Protein 1DOW (pdb70)

B-factor: mean 26.13, std 8.3, range [10.34, 54.23]

Nearest PDB structures (foldseek):
  1dow-assembly1_A  TM=1.004E+00  e=2.469E-24  Mus musculus
  4p9t-assembly1_C  TM=9.049E-01  e=4.375E-16  Mus musculus
  4ons-assembly1_A  TM=6.892E-01  e=1.468E-16  Mus musculus
  5xsj-assembly1_L  TM=5.493E-01  e=3.008E+00  Clostridium beijerinckii NCIMB 8052
  6d32-assembly1_A  TM=3.327E-01  e=8.549E+00  Xenopus laevis

Secondary structure (DSSP, 8-state):
-THHHHHHHHHHHHHHHHHHHHHHHH-SSSHHHHHHHHHHHHHHHH--HHHHHHHHSTT-HHHHH--HHHHHHHHHHHHHHHHH--HHHHHHHHHHHHHHHHHHHHT-SSHHHHHHHHHHHHHHHHHHH--HHHHTT---HHHHH--HHHHHHHHHHHHHHHHHHHHHH-TT-HHHHHHHHHHHHHHHHHHHHHHHHHT-/---HHHHHHHHH--HHHHHHHHH---TTTT-

Structure (mmCIF, N/CA/C/O backbone):
data_1DOW
#
_entry.id   1DOW
#
_cell.length_a   53.000
_cell.length_b   62.620
_cell.length_c   63.660
_cell.angle_alpha   90.00
_cell.angle_beta   90.00
_cell.angle_gamma   90.00
#
_symmetry.space_group_name_H-M   'P 21 21 21'
#
loop_
_entity.id
_entity.type
_entity.pdbx_description
1 polymer ALPHA-CATENIN
2 polymer BETA-CATENIN
3 water water
#
loop_
_atom_site.group_PDB
_atom_site.id
_atom_site.type_symbol
_atom_site.label_atom_id
_atom_site.label_alt_id
_atom_site.label_comp_id
_atom_site.label_asym_id
_atom_site.label_entity_id
_atom_site.label_seq_id
_atom_site.pdbx_PDB_ins_code
_atom_site.Cartn_x
_atom_site.Cartn_y
_atom_site.Cartn_z
_atom_site.occupancy
_atom_site.B_iso_or_equiv
_atom_site.auth_seq_id
_atom_site.auth_comp_id
_atom_site.auth_asym_id
_atom_site.auth_atom_id
_atom_site.pdbx_PDB_model_num
ATOM 1 N N . LYS A 1 1 ? 36.132 50.166 34.954 1.00 37.45 57 LYS A N 1
ATOM 2 C CA . LYS A 1 1 ? 34.974 50.249 35.897 1.00 35.62 57 LYS A CA 1
ATOM 3 C C . LYS A 1 1 ? 34.134 51.513 35.718 1.00 33.18 57 LYS A C 1
ATOM 4 O O . LYS A 1 1 ? 33.063 51.631 36.307 1.00 31.32 57 LYS A O 1
ATOM 10 N N . ALA A 1 2 ? 34.606 52.460 34.909 1.00 30.63 58 ALA A N 1
ATOM 11 C CA . ALA A 1 2 ? 33.850 53.690 34.693 1.00 26.99 58 ALA A CA 1
ATOM 12 C C . ALA A 1 2 ? 32.465 53.383 34.138 1.00 25.84 58 ALA A C 1
ATOM 13 O O . ALA A 1 2 ? 31.541 54.189 34.276 1.00 24.28 58 ALA A O 1
ATOM 15 N N . HIS A 1 3 ? 32.326 52.217 33.506 1.00 24.98 59 HIS A N 1
ATOM 16 C CA . HIS A 1 3 ? 31.045 51.804 32.936 1.00 25.24 59 HIS A CA 1
ATOM 17 C C . HIS A 1 3 ? 29.990 51.638 34.025 1.00 22.74 59 HIS A C 1
ATOM 18 O O . HIS A 1 3 ? 28.799 51.695 33.750 1.00 21.34 59 HIS A O 1
ATOM 25 N N . VAL A 1 4 ? 30.429 51.432 35.261 1.00 22.20 60 VAL A N 1
ATOM 26 C CA . VAL A 1 4 ? 29.490 51.291 36.371 1.00 20.73 60 VAL A CA 1
ATOM 27 C C . VAL A 1 4 ? 28.705 52.611 36.486 1.00 19.32 60 VAL A C 1
ATOM 28 O O . VAL A 1 4 ? 27.496 52.625 36.791 1.00 18.79 60 VAL A O 1
ATOM 34 N N . LEU A 1 5 ? 29.400 53.714 36.228 1.00 16.40 61 LEU A N 1
ATOM 35 C CA . LEU A 1 5 ? 28.799 55.045 36.306 1.00 15.82 61 LEU A CA 1
ATOM 36 C C . LEU A 1 5 ? 27.931 55.291 35.096 1.00 15.20 61 LEU A C 1
ATOM 37 O O . LEU A 1 5 ? 26.867 55.886 35.203 1.00 15.33 61 LEU A O 1
ATOM 42 N N . ALA A 1 6 ? 28.386 54.848 33.934 1.00 15.47 62 ALA A N 1
ATOM 43 C CA . ALA A 1 6 ? 27.580 55.020 32.739 1.00 14.59 62 ALA A CA 1
ATOM 44 C C . ALA A 1 6 ? 26.294 54.194 32.848 1.00 15.42 62 ALA A C 1
ATOM 45 O O . ALA A 1 6 ? 25.238 54.617 32.386 1.00 14.89 62 ALA A O 1
ATOM 47 N N . ALA A 1 7 ? 26.383 53.015 33.461 1.00 15.23 63 ALA A N 1
ATOM 48 C CA . ALA A 1 7 ? 25.216 52.137 33.611 1.00 14.47 63 ALA A CA 1
ATOM 49 C C . ALA A 1 7 ? 24.166 52.812 34.473 1.00 15.23 63 ALA A C 1
ATOM 50 O O . ALA A 1 7 ? 22.963 52.693 34.218 1.00 15.18 63 ALA A O 1
ATOM 52 N N . SER A 1 8 ? 24.616 53.537 35.491 1.00 13.60 64 SER A N 1
ATOM 53 C CA . SER A 1 8 ? 23.685 54.234 36.367 1.00 13.19 64 SER A CA 1
ATOM 54 C C . SER A 1 8 ? 22.965 55.362 35.638 1.00 11.69 64 SER A C 1
ATOM 55 O O . SER A 1 8 ? 21.772 55.604 35.869 1.00 14.11 64 SER A O 1
ATOM 58 N N . VAL A 1 9 ? 23.663 56.059 34.752 1.00 14.12 65 VAL A N 1
ATOM 59 C CA . VAL A 1 9 ? 23.002 57.126 33.990 1.00 14.75 65 VAL A CA 1
ATOM 60 C C . VAL A 1 9 ? 21.933 56.461 33.111 1.00 15.09 65 VAL A C 1
ATOM 61 O O . VAL A 1 9 ? 20.806 56.961 32.974 1.00 14.60 65 VAL A O 1
ATOM 65 N N . GLU A 1 10 ? 22.297 55.333 32.511 1.00 14.86 66 GLU A N 1
ATOM 66 C CA . GLU A 1 10 ? 21.368 54.595 31.661 1.00 17.57 66 GLU A CA 1
ATOM 67 C C . GLU A 1 10 ? 20.153 54.113 32.457 1.00 16.41 66 GLU A C 1
ATOM 68 O O . GLU A 1 10 ? 19.027 54.274 32.018 1.00 17.19 66 GLU A O 1
ATOM 74 N N . GLN A 1 11 ? 20.390 53.531 33.634 1.00 19.30 67 GLN A N 1
ATOM 75 C CA . GLN A 1 11 ? 19.316 53.028 34.495 1.00 17.98 67 GLN A CA 1
ATOM 76 C C . GLN A 1 11 ? 18.364 54.173 34.851 1.00 15.51 67 GLN A C 1
ATOM 77 O O . GLN A 1 11 ? 17.136 54.034 34.767 1.00 15.61 67 GLN A O 1
ATOM 83 N N . ALA A 1 12 ? 18.940 55.307 35.243 1.00 13.78 68 ALA A N 1
ATOM 84 C CA . ALA A 1 12 ? 18.153 56.482 35.616 1.00 13.43 68 ALA A CA 1
ATOM 85 C C . ALA A 1 12 ? 17.394 57.063 34.428 1.00 13.20 68 ALA A C 1
ATOM 86 O O . ALA A 1 12 ? 16.278 57.553 34.584 1.00 13.14 68 ALA A O 1
ATOM 88 N N . THR A 1 13 ? 17.992 57.018 33.238 1.00 12.81 69 THR A N 1
ATOM 89 C CA . THR A 1 13 ? 17.322 57.555 32.060 1.00 14.24 69 THR A CA 1
ATOM 90 C C . THR A 1 13 ? 16.100 56.702 31.731 1.00 15.18 69 THR A C 1
ATOM 91 O O . THR A 1 13 ? 15.003 57.222 31.465 1.00 14.79 69 THR A O 1
ATOM 95 N N . GLU A 1 14 ? 16.290 55.385 31.756 1.00 15.93 70 GLU A N 1
ATOM 96 C CA . GLU A 1 14 ? 15.201 54.459 31.468 1.00 17.10 70 GLU A CA 1
ATOM 97 C C . GLU A 1 14 ? 14.093 54.611 32.496 1.00 15.43 70 GLU A C 1
ATOM 98 O O . GLU A 1 14 ? 12.919 54.597 32.150 1.00 16.94 70 GLU A O 1
ATOM 108 N N . ASN A 1 15 ? 14.473 54.750 33.762 1.00 16.13 71 ASN A N 1
ATOM 109 C CA . ASN A 1 15 ? 13.502 54.903 34.839 1.00 17.13 71 ASN A CA 1
ATOM 110 C C . ASN A 1 15 ? 12.688 56.184 34.607 1.00 17.83 71 ASN A C 1
ATOM 111 O O . ASN A 1 15 ? 11.458 56.174 34.698 1.00 17.36 71 ASN A O 1
ATOM 116 N N . PHE A 1 16 ? 13.373 57.274 34.275 1.00 14.81 72 PHE A N 1
ATOM 117 C CA . PHE A 1 16 ? 12.699 58.544 34.029 1.00 16.54 72 PHE A CA 1
ATOM 118 C C . PHE A 1 16 ? 11.754 58.465 32.829 1.00 17.54 72 PHE A C 1
ATOM 119 O O . PHE A 1 16 ? 10.598 58.913 32.890 1.00 16.39 72 PHE A O 1
ATOM 127 N N . LEU A 1 17 ? 12.239 57.886 31.737 1.00 16.92 73 LEU A N 1
ATOM 128 C CA . LEU A 1 17 ? 11.437 57.761 30.532 1.00 18.82 73 LEU A CA 1
ATOM 129 C C . LEU A 1 17 ? 10.192 56.928 30.771 1.00 21.19 73 LEU A C 1
ATOM 130 O O . LEU A 1 17 ? 9.127 57.223 30.228 1.00 20.95 73 LEU A O 1
ATOM 135 N N . GLU A 1 18 ? 10.324 55.878 31.574 1.00 20.47 74 GLU A N 1
ATOM 136 C CA . GLU A 1 18 ? 9.178 55.032 31.872 1.00 24.20 74 GLU A CA 1
ATOM 137 C C . GLU A 1 18 ? 8.067 55.872 32.498 1.00 23.46 74 GLU A C 1
ATOM 138 O O . GLU A 1 18 ? 6.896 55.759 32.116 1.00 23.38 74 GLU A O 1
ATOM 144 N N . LYS A 1 19 ? 8.435 56.717 33.456 1.00 21.96 75 LYS A N 1
ATOM 145 C CA . LYS A 1 19 ? 7.454 57.565 34.126 1.00 22.06 75 LYS A CA 1
ATOM 146 C C . LYS A 1 19 ? 6.900 58.618 33.165 1.00 21.31 75 LYS A C 1
ATOM 147 O O . LYS A 1 19 ? 5.703 58.895 33.161 1.00 19.72 75 LYS A O 1
ATOM 153 N N . GLY A 1 20 ? 7.783 59.194 32.355 1.00 20.22 76 GLY A N 1
ATOM 154 C CA . GLY A 1 20 ? 7.368 60.212 31.406 1.00 20.84 76 GLY A CA 1
ATOM 155 C C . GLY A 1 20 ? 6.431 59.652 30.352 1.00 21.42 76 GLY A C 1
ATOM 156 O O . GLY A 1 20 ? 5.427 60.289 30.002 1.00 20.55 76 GLY A O 1
ATOM 157 N N . ASP A 1 21 ? 6.746 58.461 29.840 1.00 21.33 77 ASP A N 1
ATOM 158 C CA . ASP A 1 21 ? 5.911 57.834 28.814 1.00 23.49 77 ASP A CA 1
ATOM 159 C C . ASP A 1 21 ? 4.495 57.655 29.331 1.00 23.04 77 ASP A C 1
ATOM 160 O O . ASP A 1 21 ? 3.522 57.897 28.612 1.00 24.54 77 ASP A O 1
ATOM 165 N N . LYS A 1 22 ? 4.384 57.233 30.586 1.00 24.48 78 LYS A N 1
ATOM 166 C CA . LYS A 1 22 ? 3.089 57.010 31.207 1.00 22.74 78 LYS A CA 1
ATOM 167 C C . LYS A 1 22 ? 2.297 58.301 31.374 1.00 22.45 78 LYS A C 1
ATOM 168 O O . LYS A 1 22 ? 1.106 58.324 31.091 1.00 20.92 78 LYS A O 1
ATOM 178 N N . ILE A 1 23 ? 2.948 59.372 31.822 1.00 20.07 79 ILE A N 1
ATOM 179 C CA . ILE A 1 23 ? 2.245 60.649 31.974 1.00 21.35 79 ILE A CA 1
ATOM 180 C C . ILE A 1 23 ? 1.788 61.177 30.603 1.00 21.87 79 ILE A C 1
ATOM 181 O O . ILE A 1 23 ? 0.682 61.712 30.474 1.00 21.92 79 ILE A O 1
ATOM 186 N N . ALA A 1 24 ? 2.633 61.029 29.583 1.00 20.52 80 ALA A N 1
ATOM 187 C CA . ALA A 1 24 ? 2.292 61.500 28.244 1.00 23.46 80 ALA A CA 1
ATOM 188 C C . ALA A 1 24 ? 1.116 60.724 27.661 1.00 25.56 80 ALA A C 1
ATOM 189 O O . ALA A 1 24 ? 0.307 61.280 26.921 1.00 25.89 80 ALA A O 1
ATOM 191 N N . LYS A 1 25 ? 1.025 59.441 28.003 1.00 27.17 81 LYS A N 1
ATOM 192 C CA . LYS A 1 25 ? -0.050 58.578 27.519 1.00 30.62 81 LYS A CA 1
ATOM 193 C C . LYS A 1 25 ? -1.381 58.796 28.253 1.00 31.61 81 LYS A C 1
ATOM 194 O O . LYS A 1 25 ? -2.464 58.745 27.652 1.00 32.03 81 LYS A O 1
ATOM 200 N N . GLU A 1 26 ? -1.294 59.046 29.553 1.00 31.06 82 GLU A N 1
ATOM 201 C CA . GLU A 1 26 ? -2.476 59.222 30.388 1.00 33.57 82 GLU A CA 1
ATOM 202 C C . GLU A 1 26 ? -2.993 60.647 30.563 1.00 33.85 82 GLU A C 1
ATOM 203 O O . GLU A 1 26 ? -4.093 60.845 31.074 1.00 34.92 82 GLU A O 1
ATOM 209 N N . SER A 1 27 ? -2.222 61.638 30.135 1.00 33.01 83 SER A N 1
ATOM 210 C CA . SER A 1 27 ? -2.640 63.023 30.317 1.00 32.22 83 SER A CA 1
ATOM 211 C C . SER A 1 27 ? -3.845 63.447 29.492 1.00 31.50 83 SER A C 1
ATOM 212 O O . SER A 1 27 ? -3.985 63.073 28.326 1.00 32.50 83 SER A O 1
ATOM 215 N N . GLN A 1 28 ? -4.720 64.233 30.115 1.00 32.00 84 GLN A N 1
ATOM 216 C CA . GLN A 1 28 ? -5.906 64.744 29.445 1.00 31.46 84 GLN A CA 1
ATOM 217 C C . GLN A 1 28 ? -5.611 66.172 29.020 1.00 29.85 84 GLN A C 1
ATOM 218 O O . GLN A 1 28 ? -6.412 66.808 28.326 1.00 29.61 84 GLN A O 1
ATOM 224 N N . PHE A 1 29 ? -4.443 66.663 29.438 1.00 27.24 85 PHE A N 1
ATOM 225 C CA . PHE A 1 29 ? -4.007 68.016 29.115 1.00 25.54 85 PHE A CA 1
ATOM 226 C C . PHE A 1 29 ? -2.572 68.016 28.599 1.00 23.30 85 PHE A C 1
ATOM 227 O O . PHE A 1 29 ? -1.718 67.309 29.128 1.00 23.91 85 PHE A O 1
ATOM 235 N N . LEU A 1 30 ? -2.322 68.817 27.570 1.00 21.93 86 LEU A N 1
ATOM 236 C CA . LEU A 1 30 ? -1.000 68.930 26.957 1.00 21.08 86 LEU A CA 1
ATOM 237 C C . LEU A 1 30 ? -0.465 67.580 26.503 1.00 22.26 86 LEU A C 1
ATOM 238 O O . LEU A 1 30 ? 0.747 67.348 26.506 1.00 21.02 86 LEU A O 1
ATOM 243 N N . LYS A 1 31 ? -1.372 66.699 26.086 1.00 23.06 87 LYS A N 1
ATOM 244 C CA . LYS A 1 31 ? -0.994 65.359 25.665 1.00 22.31 87 LYS A CA 1
ATOM 245 C C . LYS A 1 31 ? 0.027 65.329 24.542 1.00 19.92 87 LYS A C 1
ATOM 246 O O . LYS A 1 31 ? 1.075 64.698 24.674 1.00 19.48 87 LYS A O 1
ATOM 252 N N . GLU A 1 32 ? -0.275 66.000 23.437 1.00 19.43 88 GLU A N 1
ATOM 253 C CA . GLU A 1 32 ?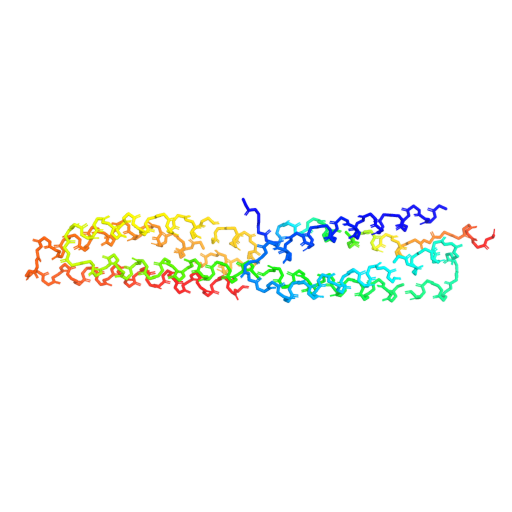 0.645 66.029 22.303 1.00 20.31 88 GLU A CA 1
ATOM 254 C C . GLU A 1 32 ? 1.976 66.658 22.674 1.00 19.83 88 GLU A C 1
ATOM 255 O O . GLU A 1 32 ? 3.039 66.167 22.264 1.00 20.89 88 GLU A O 1
ATOM 261 N N . GLU A 1 33 ? 1.913 67.744 23.438 1.00 19.72 89 GLU A N 1
ATOM 262 C CA . GLU A 1 33 ? 3.112 68.461 23.870 1.00 20.03 89 GLU A CA 1
ATOM 263 C C . GLU A 1 33 ? 3.965 67.605 24.814 1.00 19.68 89 GLU A C 1
ATOM 264 O O . GLU A 1 33 ? 5.190 67.607 24.725 1.00 20.44 89 GLU A O 1
ATOM 270 N N . LEU A 1 34 ? 3.330 66.874 25.721 1.00 17.46 90 LEU A N 1
ATOM 271 C CA . LEU A 1 34 ? 4.095 66.011 26.619 1.00 17.63 90 LEU A CA 1
ATOM 272 C C . LEU A 1 34 ? 4.789 64.931 25.780 1.00 16.59 90 LEU A C 1
ATOM 273 O O . LEU A 1 34 ? 5.941 64.592 26.023 1.00 15.91 90 LEU A O 1
ATOM 278 N N . VAL A 1 35 ? 4.086 64.400 24.785 1.00 18.83 91 VAL A N 1
ATOM 279 C CA . VAL A 1 35 ? 4.665 63.376 23.916 1.00 18.66 91 VAL A CA 1
ATOM 280 C C . VAL A 1 35 ? 5.928 63.891 23.214 1.00 18.46 91 VAL A C 1
ATOM 281 O O . VAL A 1 35 ? 6.953 63.194 23.166 1.00 19.17 91 VAL A O 1
ATOM 285 N N . VAL A 1 36 ? 5.865 65.103 22.673 1.00 18.23 92 VAL A N 1
ATOM 286 C CA . VAL A 1 36 ? 7.027 65.676 21.994 1.00 17.84 92 VAL A CA 1
ATOM 287 C C . VAL A 1 36 ? 8.181 65.879 22.970 1.00 16.50 92 VAL A C 1
ATOM 288 O O . VAL A 1 36 ? 9.347 65.615 22.642 1.00 14.87 92 VAL A O 1
ATOM 292 N N . ALA A 1 37 ? 7.860 66.339 24.176 1.00 15.34 93 ALA A N 1
ATOM 293 C CA . ALA A 1 37 ? 8.885 66.566 25.181 1.00 16.49 93 ALA A CA 1
ATOM 294 C C . ALA A 1 37 ? 9.538 65.232 25.564 1.00 16.31 93 ALA A C 1
ATOM 295 O O . ALA A 1 37 ? 10.756 65.147 25.674 1.00 18.84 93 ALA A O 1
ATOM 297 N N . VAL A 1 38 ? 8.738 64.188 25.757 1.00 18.32 94 VAL A N 1
ATOM 298 C CA . VAL A 1 38 ? 9.319 62.897 26.121 1.00 19.24 94 VAL A CA 1
ATOM 299 C C . VAL A 1 38 ? 10.138 62.330 24.970 1.00 21.04 94 VAL A C 1
ATOM 300 O O . VAL A 1 38 ? 11.180 61.705 25.193 1.00 20.51 94 VAL A O 1
ATOM 304 N N . GLU A 1 39 ? 9.671 62.528 23.739 1.00 21.83 95 GLU A N 1
ATOM 305 C CA . GLU A 1 39 ? 10.422 62.029 22.596 1.00 23.64 95 GLU A CA 1
ATOM 306 C C . GLU A 1 39 ? 11.817 62.622 22.613 1.00 22.44 95 GLU A C 1
AT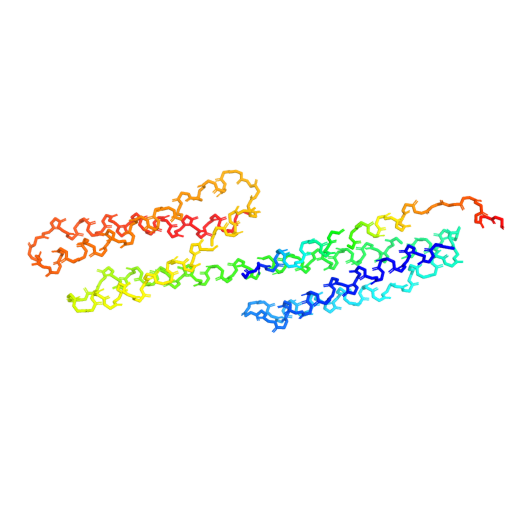OM 307 O O . GLU A 1 39 ? 12.789 61.937 22.301 1.00 21.62 95 GLU A O 1
ATOM 313 N N . ASP A 1 40 ? 11.929 63.895 22.975 1.00 21.30 96 ASP A N 1
ATOM 314 C CA . ASP A 1 40 ? 13.239 64.510 23.001 1.00 21.59 96 ASP A CA 1
ATOM 315 C C . ASP A 1 40 ? 14.093 64.003 24.150 1.00 21.13 96 ASP A C 1
ATOM 316 O O . ASP A 1 40 ? 15.312 63.930 24.035 1.00 19.75 96 ASP A O 1
ATOM 321 N N . VAL A 1 41 ? 13.464 63.672 25.271 1.00 18.12 97 VAL A N 1
ATOM 322 C CA . VAL A 1 41 ? 14.242 63.165 26.379 1.00 18.42 97 VAL A CA 1
ATOM 323 C C . VAL A 1 41 ? 14.831 61.837 25.919 1.00 19.02 97 VAL A C 1
ATOM 324 O O . VAL A 1 41 ? 15.987 61.518 26.207 1.00 19.28 97 VAL A O 1
ATOM 328 N N . ARG A 1 42 ? 14.038 61.078 25.172 1.00 18.99 98 ARG A N 1
ATOM 329 C CA . ARG A 1 42 ? 14.487 59.794 24.662 1.00 21.97 98 ARG A CA 1
ATOM 330 C C . ARG A 1 42 ? 15.602 59.996 23.633 1.00 22.32 98 ARG A C 1
ATOM 331 O O . ARG A 1 42 ? 16.620 59.297 23.649 1.00 21.91 98 ARG A O 1
ATOM 339 N N . LYS A 1 43 ? 15.422 60.967 22.746 1.00 23.79 99 LYS A N 1
ATOM 340 C CA . LYS A 1 43 ? 16.433 61.241 21.726 1.00 23.53 99 LYS A CA 1
ATOM 341 C C . LYS A 1 43 ? 17.750 61.667 22.369 1.00 23.07 99 LYS A C 1
ATOM 342 O O . LYS A 1 43 ? 18.818 61.114 22.054 1.00 21.11 99 LYS A O 1
ATOM 348 N N . GLN A 1 44 ? 17.685 62.652 23.265 1.00 19.19 100 GLN A N 1
ATOM 349 C CA . GLN A 1 44 ? 18.892 63.123 23.937 1.00 16.92 100 GLN A CA 1
ATOM 350 C C . GLN A 1 44 ? 19.413 62.038 24.871 1.00 16.59 100 GLN A C 1
ATOM 351 O O . GLN A 1 44 ? 20.610 61.964 25.139 1.00 17.45 100 GLN A O 1
ATOM 357 N N . GLY A 1 45 ? 18.515 61.197 25.375 1.00 15.41 101 GLY A N 1
ATOM 358 C CA . GLY A 1 45 ? 18.945 60.137 26.270 1.00 16.56 101 GLY A CA 1
ATOM 359 C C . GLY A 1 45 ? 19.803 59.111 25.552 1.00 18.32 101 GLY A C 1
ATOM 360 O O . GLY A 1 45 ? 20.783 58.623 26.107 1.00 17.77 101 GLY A O 1
ATOM 361 N N . ASP A 1 46 ? 19.441 58.778 24.316 1.00 19.64 102 ASP A N 1
ATOM 362 C CA . ASP A 1 46 ? 20.215 57.801 23.545 1.00 22.85 102 ASP A CA 1
ATOM 363 C C . ASP A 1 46 ? 21.562 58.382 23.096 1.00 20.88 102 ASP A C 1
ATOM 364 O O . ASP A 1 46 ? 22.553 57.656 22.969 1.00 20.97 102 ASP A O 1
ATOM 369 N N . LEU A 1 47 ? 21.600 59.686 22.853 1.00 20.37 103 LEU A N 1
ATOM 370 C CA . LEU A 1 47 ? 22.831 60.348 22.457 1.00 20.61 103 LEU A CA 1
ATOM 371 C C . LEU A 1 47 ? 23.769 60.346 23.642 1.00 20.35 103 LEU A C 1
ATOM 372 O O . LEU A 1 47 ? 24.989 60.197 23.495 1.00 18.84 103 LEU A O 1
ATOM 385 N N . LYS A 1 49 ? 23.651 58.087 26.017 1.00 18.63 105 LYS A N 1
ATOM 386 C CA . LYS A 1 49 ? 24.098 56.709 26.197 1.00 19.49 105 LYS A CA 1
ATOM 387 C C . LYS A 1 49 ? 25.383 56.458 25.402 1.00 18.75 105 LYS A C 1
ATOM 388 O O . LYS A 1 49 ? 26.361 55.910 25.923 1.00 16.12 105 LYS A O 1
ATOM 394 N N . SER A 1 50 ? 25.395 56.879 24.145 1.00 19.33 106 SER A N 1
ATOM 395 C CA . SER A 1 50 ? 26.580 56.689 23.310 1.00 20.14 106 SER A CA 1
ATOM 396 C C . SER A 1 50 ? 27.795 57.480 23.810 1.00 19.53 106 SER A C 1
ATOM 397 O O . SER A 1 50 ? 28.887 56.923 23.946 1.00 18.80 106 SER A O 1
ATOM 401 N N . ALA A 1 51 ? 27.605 58.764 24.093 1.00 18.37 107 ALA A N 1
ATOM 402 C CA . ALA A 1 51 ? 28.682 59.621 24.574 1.00 17.42 107 ALA A CA 1
ATOM 403 C C . ALA A 1 51 ? 29.249 59.160 25.921 1.00 17.69 107 ALA A C 1
ATOM 404 O O . ALA A 1 51 ? 30.467 59.177 26.128 1.00 17.24 107 ALA A O 1
ATOM 406 N N . ALA A 1 52 ? 28.370 58.757 26.840 1.00 16.53 108 ALA A N 1
ATOM 407 C CA . ALA A 1 52 ? 28.810 58.288 28.153 1.00 17.44 108 ALA A CA 1
ATOM 408 C C . ALA A 1 52 ? 29.597 56.986 28.012 1.00 18.75 108 ALA A C 1
ATOM 409 O O . ALA A 1 52 ? 30.591 56.772 28.715 1.00 18.97 108 ALA A O 1
ATOM 411 N N . GLY A 1 53 ? 29.139 56.116 27.117 1.00 18.38 109 GLY A N 1
ATOM 412 C CA . GLY A 1 53 ? 29.813 54.850 26.889 1.00 19.72 109 GLY A CA 1
ATOM 413 C C . GLY A 1 53 ? 31.208 55.034 26.313 1.00 20.19 109 GLY A C 1
ATOM 414 O O . GLY A 1 53 ? 32.134 54.284 26.646 1.00 22.27 109 GLY A O 1
ATOM 415 N N . GLU A 1 54 ? 31.367 56.026 25.446 1.00 21.74 110 GLU A N 1
ATOM 416 C CA . GLU A 1 54 ? 32.664 56.310 24.838 1.00 22.87 110 GLU A CA 1
ATOM 417 C C . GLU A 1 54 ? 33.593 56.884 25.895 1.00 24.03 110 GLU A C 1
ATOM 418 O O . GLU A 1 54 ? 34.764 56.497 25.989 1.00 23.12 110 GLU A O 1
ATOM 424 N N . PHE A 1 55 ? 33.060 57.807 26.695 1.00 23.88 111 PHE A N 1
ATOM 425 C CA . PHE A 1 55 ? 33.831 58.429 27.759 1.00 24.47 111 PHE A CA 1
ATOM 426 C C . PHE A 1 55 ? 34.294 57.386 28.773 1.00 25.24 111 PHE A C 1
ATOM 427 O O . PHE A 1 55 ? 35.455 57.390 29.187 1.00 26.47 111 PHE A O 1
ATOM 435 N N . ALA A 1 56 ? 33.390 56.493 29.173 1.00 24.98 112 ALA A N 1
ATOM 436 C CA . ALA A 1 56 ? 33.733 55.448 30.139 1.00 25.53 112 ALA A CA 1
ATOM 437 C C . ALA A 1 56 ? 34.804 54.508 29.584 1.00 27.52 112 ALA A C 1
ATOM 438 O O . ALA A 1 56 ? 35.625 53.976 30.329 1.00 26.34 112 ALA A O 1
ATOM 440 N N . ASP A 1 57 ? 34.795 54.299 28.271 1.00 29.71 113 ASP A N 1
ATOM 441 C CA . ASP A 1 57 ? 35.783 53.418 27.646 1.00 30.73 113 ASP A CA 1
ATOM 442 C C . ASP A 1 57 ? 37.144 54.092 27.478 1.00 31.14 113 ASP A C 1
ATOM 443 O O . ASP A 1 57 ? 38.169 53.415 27.417 1.00 32.99 113 ASP A O 1
ATOM 451 N N . ASP A 1 58 ? 37.148 55.421 27.408 1.00 32.38 114 ASP A N 1
ATOM 452 C CA . ASP A 1 58 ? 38.375 56.198 27.216 1.00 32.31 114 ASP A CA 1
ATOM 453 C C . ASP A 1 58 ? 38.296 57.493 28.035 1.00 32.69 114 ASP A C 1
ATOM 454 O O . ASP A 1 58 ? 38.262 58.597 27.479 1.00 31.70 114 ASP A O 1
ATOM 459 N N . PRO A 1 59 ? 38.285 57.367 29.376 1.00 32.91 115 PRO A N 1
ATOM 460 C CA . PRO A 1 59 ? 38.204 58.424 30.395 1.00 33.53 115 PRO A CA 1
ATOM 461 C C . PRO A 1 59 ? 39.131 59.628 30.248 1.00 34.01 115 PRO A C 1
ATOM 462 O O . PRO A 1 59 ? 38.743 60.760 30.545 1.00 32.93 115 PRO A O 1
ATOM 466 N N . CYS A 1 60 ? 40.357 59.388 29.802 1.00 36.00 116 CYS A N 1
ATOM 467 C CA . CYS A 1 60 ? 41.325 60.472 29.669 1.00 38.78 116 CYS A CA 1
ATOM 468 C C . CYS A 1 60 ? 41.213 61.304 28.387 1.00 39.62 116 CYS A C 1
ATOM 469 O O . CYS A 1 60 ? 41.855 62.346 28.262 1.00 40.51 116 CYS A O 1
ATOM 472 N N . SER A 1 61 ? 40.397 60.848 27.443 1.00 39.84 117 SER A N 1
ATOM 473 C CA . SER A 1 61 ? 40.207 61.570 26.190 1.00 39.75 117 SER A CA 1
ATOM 474 C C . SER A 1 61 ? 39.412 62.851 26.436 1.00 41.11 117 SER A C 1
ATOM 475 O O . SER A 1 61 ? 38.205 62.800 26.695 1.00 40.76 117 SER A O 1
ATOM 478 N N . SER A 1 62 ? 40.091 63.997 26.361 1.00 40.51 118 SER 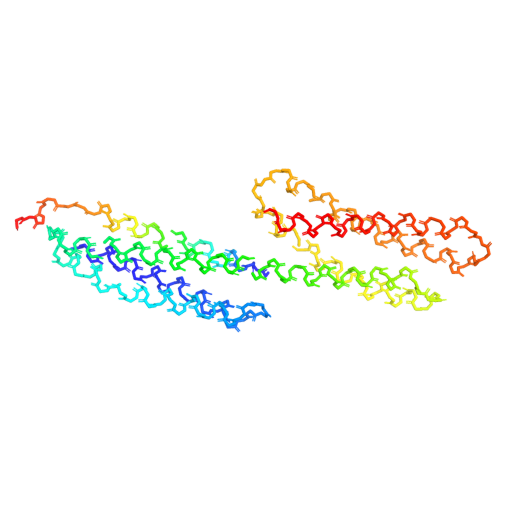A N 1
ATOM 479 C CA . SER A 1 62 ? 39.438 65.286 26.579 1.00 40.65 118 SER A CA 1
ATOM 480 C C . SER A 1 62 ? 38.306 65.501 25.586 1.00 39.44 118 SER A C 1
ATOM 481 O O . SER A 1 62 ? 37.368 66.253 25.850 1.00 39.97 118 SER A O 1
ATOM 484 N N . VAL A 1 63 ? 38.406 64.840 24.439 1.00 38.31 119 VAL A N 1
ATOM 485 C CA . VAL A 1 63 ? 37.391 64.948 23.404 1.00 35.27 119 VAL A CA 1
ATOM 486 C C . VAL A 1 63 ? 36.141 64.163 23.801 1.00 34.05 119 VAL A C 1
ATOM 487 O O . VAL A 1 63 ? 35.048 64.722 23.877 1.00 32.63 119 VAL A O 1
ATOM 491 N N . LYS A 1 64 ? 36.307 62.868 24.052 1.00 31.28 120 LYS A N 1
ATOM 492 C CA . LYS A 1 64 ? 35.174 62.031 24.430 1.00 29.54 120 LYS A CA 1
ATOM 493 C C . LYS A 1 64 ? 34.524 62.554 25.710 1.00 29.61 120 LYS A C 1
ATOM 494 O O . LYS A 1 64 ? 33.307 62.436 25.893 1.00 28.47 120 LYS A O 1
ATOM 500 N N . ARG A 1 65 ? 35.336 63.135 26.587 1.00 28.61 121 ARG A N 1
ATOM 501 C CA . ARG A 1 65 ? 34.821 63.687 27.825 1.00 28.95 121 ARG A CA 1
ATOM 502 C C . ARG A 1 65 ? 33.989 64.915 27.498 1.00 28.31 121 ARG A C 1
ATOM 503 O O . ARG A 1 65 ? 32.977 65.178 28.148 1.00 26.77 121 ARG A O 1
ATOM 511 N N . GLY A 1 66 ? 34.422 65.661 26.482 1.00 27.19 122 GLY A N 1
ATOM 512 C CA . GLY A 1 66 ? 33.704 66.849 26.067 1.00 25.70 122 GLY A CA 1
ATOM 513 C C . GLY A 1 66 ? 32.382 66.502 25.413 1.00 25.58 122 GLY A C 1
ATOM 514 O O . GLY A 1 66 ? 31.378 67.184 25.624 1.00 25.12 122 GLY A O 1
ATOM 515 N N . ASN A 1 67 ? 32.365 65.442 24.613 1.00 23.23 123 ASN A N 1
ATOM 516 C CA . ASN A 1 67 ? 31.131 65.037 23.959 1.00 22.54 123 ASN A CA 1
ATOM 517 C C . ASN A 1 67 ? 30.130 64.596 25.030 1.00 21.73 123 ASN A C 1
ATOM 518 O O . ASN A 1 67 ? 28.930 64.871 24.927 1.00 20.80 123 ASN A O 1
ATOM 531 N N . VAL A 1 69 ? 29.997 65.580 28.293 1.00 22.54 125 VAL A N 1
ATOM 532 C CA . VAL A 1 69 ? 29.517 66.751 29.009 1.00 23.50 125 VAL A CA 1
ATOM 533 C C . VAL A 1 69 ? 28.462 67.507 28.210 1.00 23.42 125 VAL A C 1
ATOM 534 O O . VAL A 1 69 ? 27.469 67.959 28.783 1.00 25.30 125 VAL A O 1
ATOM 538 N N . ARG A 1 70 ? 28.650 67.643 26.897 1.00 24.50 126 ARG A N 1
ATOM 539 C CA . ARG A 1 70 ? 27.661 68.362 26.098 1.00 24.91 126 ARG A CA 1
ATOM 540 C C . ARG A 1 70 ? 26.386 67.553 25.898 1.00 24.71 126 ARG A C 1
ATOM 541 O O . ARG A 1 70 ? 25.284 68.116 25.841 1.00 23.53 126 ARG A O 1
ATOM 549 N N . ALA A 1 71 ? 26.522 66.236 25.782 1.00 20.66 127 ALA A N 1
ATOM 550 C CA . ALA A 1 71 ? 25.347 65.399 25.617 1.00 19.32 127 ALA A CA 1
ATOM 551 C C . ALA A 1 71 ? 24.590 65.435 26.954 1.00 17.65 127 ALA A C 1
ATOM 552 O O . ALA A 1 71 ? 23.367 65.361 26.988 1.00 21.18 127 ALA A O 1
ATOM 554 N N . ALA A 1 72 ? 25.326 65.545 28.054 1.00 15.65 128 ALA A N 1
ATOM 555 C CA . ALA A 1 72 ? 24.690 65.586 29.370 1.00 15.54 128 ALA A CA 1
ATOM 556 C C . ALA A 1 72 ? 23.858 66.864 29.471 1.00 17.21 128 ALA A C 1
ATOM 557 O O . ALA A 1 72 ? 22.719 66.857 29.945 1.00 15.95 128 ALA A O 1
ATOM 559 N N . ARG A 1 73 ? 24.419 67.967 28.999 1.00 18.47 129 ARG A N 1
ATOM 560 C CA . ARG A 1 73 ? 23.702 69.236 29.059 1.00 20.89 129 ARG A CA 1
ATOM 561 C C . ARG A 1 73 ? 22.409 69.191 28.247 1.00 18.78 129 ARG A C 1
ATOM 562 O O . ARG A 1 73 ? 21.367 69.654 28.717 1.00 18.63 129 ARG A O 1
ATOM 570 N N . ALA A 1 74 ? 22.472 68.620 27.042 1.00 18.08 130 ALA A N 1
ATOM 571 C CA . ALA A 1 74 ? 21.299 68.527 26.183 1.00 18.40 130 ALA A CA 1
ATOM 572 C C . ALA A 1 74 ? 20.249 67.629 26.819 1.00 18.09 130 ALA A C 1
ATOM 573 O O . ALA A 1 74 ? 19.063 67.911 26.741 1.00 16.57 130 ALA A O 1
ATOM 575 N N . LEU A 1 75 ? 20.686 66.557 27.476 1.00 17.59 131 LEU A N 1
ATOM 576 C CA . LEU A 1 75 ? 19.732 65.651 28.104 1.00 14.96 131 LEU A CA 1
ATOM 577 C C . LEU A 1 75 ? 18.998 66.346 29.252 1.00 16.35 131 LEU A C 1
ATOM 578 O O . LEU A 1 75 ? 17.778 66.322 29.313 1.00 16.95 131 LEU A O 1
ATOM 583 N N . LEU A 1 76 ? 19.748 66.943 30.167 1.00 17.49 132 LEU A N 1
ATOM 584 C CA . LEU A 1 76 ? 19.132 67.622 31.297 1.00 18.16 132 LEU A CA 1
ATOM 585 C C . LEU A 1 76 ? 18.241 68.785 30.851 1.00 18.62 132 LEU A C 1
ATOM 586 O O . LEU A 1 76 ? 17.290 69.129 31.549 1.00 18.21 132 LEU A O 1
ATOM 591 N N . SER A 1 77 ? 18.530 69.391 29.699 1.00 17.62 133 SER A N 1
ATOM 592 C CA . SER A 1 77 ? 17.676 70.479 29.210 1.00 17.97 133 SER A CA 1
ATOM 593 C C . SER A 1 77 ? 16.326 69.922 28.783 1.00 18.69 133 SER A C 1
ATOM 594 O O . SER A 1 77 ? 15.278 70.536 29.021 1.00 17.05 133 SER A O 1
ATOM 597 N N . ALA A 1 78 ? 16.350 68.749 28.153 1.00 17.41 134 ALA A N 1
ATOM 598 C CA . ALA A 1 78 ? 15.126 68.113 27.714 1.00 15.22 134 ALA A CA 1
ATOM 599 C C . ALA A 1 78 ? 14.316 67.637 28.937 1.00 15.34 134 ALA A C 1
ATOM 600 O O . ALA A 1 78 ? 13.085 67.672 28.928 1.00 16.70 134 ALA A O 1
ATOM 602 N N . VAL A 1 79 ? 15.009 67.199 29.983 1.00 14.30 135 VAL A N 1
ATOM 603 C CA . VAL A 1 79 ? 14.340 66.744 31.200 1.00 13.66 135 VAL A CA 1
ATOM 604 C C . VAL A 1 79 ? 13.612 67.933 31.810 1.00 15.83 135 VAL A C 1
ATOM 605 O O . VAL A 1 79 ? 12.446 67.843 32.205 1.00 16.29 135 VAL A O 1
ATOM 609 N N . THR A 1 80 ? 14.299 69.063 31.858 1.00 15.33 136 THR A N 1
ATOM 610 C CA . THR A 1 80 ? 13.700 70.272 32.413 1.00 17.19 136 THR A CA 1
ATOM 611 C C . THR A 1 80 ? 12.451 70.689 31.630 1.00 17.82 136 THR A C 1
ATOM 612 O O . THR A 1 80 ? 11.437 71.079 32.225 1.00 16.37 136 THR A O 1
ATOM 616 N N . ARG A 1 81 ? 12.493 70.588 30.303 1.00 16.91 137 ARG A N 1
ATOM 617 C CA . ARG A 1 81 ? 11.315 70.961 29.522 1.00 19.52 137 ARG A CA 1
ATOM 618 C C . ARG A 1 81 ? 10.141 70.042 29.811 1.00 18.84 137 ARG A C 1
ATOM 619 O O . ARG A 1 81 ? 8.997 70.498 29.838 1.00 17.58 137 ARG A O 1
ATOM 627 N N . LEU A 1 82 ? 10.409 68.754 30.030 1.00 17.99 138 LEU A N 1
ATOM 628 C CA . LEU A 1 82 ? 9.331 67.816 30.331 1.00 16.79 138 LEU A CA 1
ATOM 629 C C . LEU A 1 82 ? 8.728 68.124 31.708 1.00 16.81 138 LEU A C 1
ATOM 630 O O . LEU A 1 82 ? 7.507 68.139 31.867 1.00 17.32 138 LEU A O 1
ATOM 635 N N . LEU A 1 83 ? 9.579 68.380 32.695 1.00 16.50 139 LEU A N 1
ATOM 636 C CA . LEU A 1 83 ? 9.093 68.678 34.045 1.00 18.02 139 LEU A CA 1
ATOM 637 C C . LEU A 1 83 ? 8.164 69.896 34.028 1.00 17.34 139 LEU A C 1
ATOM 638 O O . LEU A 1 83 ? 7.111 69.916 34.682 1.00 16.23 139 LEU A O 1
ATOM 643 N N . ILE A 1 84 ? 8.561 70.907 33.267 1.00 17.51 140 ILE A N 1
ATOM 644 C CA . ILE A 1 84 ? 7.778 72.130 33.132 1.00 18.41 140 ILE A CA 1
ATOM 645 C C . ILE A 1 84 ? 6.402 71.855 32.530 1.00 18.42 140 ILE A C 1
ATOM 646 O O . ILE A 1 84 ? 5.384 72.359 33.028 1.00 17.79 140 ILE A O 1
ATOM 651 N N . LEU A 1 85 ? 6.356 71.055 31.466 1.00 16.59 141 LEU A N 1
ATOM 652 C CA . LEU A 1 85 ? 5.083 70.734 30.838 1.00 17.64 141 LEU A CA 1
ATOM 653 C C . LEU A 1 85 ? 4.234 69.855 31.765 1.00 19.18 141 LEU A C 1
ATOM 654 O O . LEU A 1 85 ? 3.018 70.036 31.854 1.00 18.25 141 LEU A O 1
ATOM 659 N N . ALA A 1 86 ? 4.876 68.921 32.468 1.00 18.31 142 ALA A N 1
ATOM 660 C CA . ALA A 1 86 ? 4.149 68.043 33.384 1.00 18.51 142 ALA A CA 1
ATOM 661 C C . ALA A 1 86 ? 3.477 68.886 34.474 1.00 17.55 142 ALA A C 1
ATOM 662 O O . ALA A 1 86 ? 2.327 68.640 34.859 1.00 16.38 142 ALA A O 1
ATOM 664 N N . ASP A 1 87 ? 4.209 69.876 34.967 1.00 17.18 143 ASP A N 1
ATOM 665 C CA . ASP A 1 87 ? 3.707 70.774 36.009 1.00 19.81 143 ASP A CA 1
ATOM 666 C C . ASP A 1 87 ? 2.528 71.596 35.480 1.00 19.83 143 ASP A C 1
ATOM 667 O O . ASP A 1 87 ? 1.518 71.756 36.168 1.00 17.85 143 ASP A O 1
ATOM 680 N N . ALA A 1 89 ? 0.532 70.763 33.113 1.00 16.83 145 ALA A N 1
ATOM 681 C CA . ALA A 1 89 ? -0.573 69.831 32.950 1.00 16.96 145 ALA A CA 1
ATOM 682 C C . ALA A 1 89 ? -1.324 69.674 34.272 1.00 16.63 145 ALA A C 1
ATOM 683 O O . ALA A 1 89 ? -2.552 69.610 34.279 1.00 17.67 145 ALA A O 1
ATOM 685 N N . ASP A 1 90 ? -0.591 69.588 35.384 1.00 17.08 146 ASP A N 1
ATOM 686 C CA . ASP A 1 90 ? -1.229 69.464 36.697 1.00 17.46 146 ASP A CA 1
ATOM 687 C C . ASP A 1 90 ? -2.054 70.722 36.970 1.00 18.09 146 ASP A C 1
ATOM 688 O O . ASP A 1 90 ? -3.179 70.638 37.464 1.00 17.99 146 ASP A O 1
ATOM 693 N N . VAL A 1 91 ? -1.489 71.888 36.663 1.00 16.77 147 VAL A N 1
ATOM 694 C CA . VAL A 1 91 ? -2.203 73.144 36.875 1.00 17.54 147 VAL A CA 1
ATOM 695 C C . VAL A 1 91 ? -3.469 73.228 36.033 1.00 19.03 147 VAL A C 1
ATOM 696 O O . VAL A 1 91 ? -4.511 73.666 36.520 1.00 19.28 147 VAL A O 1
ATOM 700 N N . TYR A 1 92 ? -3.393 72.803 34.773 1.00 20.57 148 TYR A N 1
ATOM 701 C CA . TYR A 1 92 ? -4.558 72.833 33.890 1.00 22.20 148 TYR A CA 1
ATOM 702 C C . TYR A 1 92 ? -5.689 71.965 34.449 1.00 22.05 148 TYR A C 1
ATOM 703 O O . TYR A 1 92 ? -6.857 72.354 34.421 1.00 22.64 148 TYR A O 1
ATOM 712 N N . LYS A 1 93 ? -5.339 70.787 34.952 1.00 20.92 149 LYS A N 1
ATOM 713 C CA . LYS A 1 93 ? -6.336 69.878 35.508 1.00 19.55 149 LYS A CA 1
ATOM 714 C C . LYS A 1 93 ? -7.022 70.529 36.715 1.00 18.69 149 LYS A C 1
ATOM 715 O O . LYS A 1 93 ? -8.237 70.442 36.867 1.00 17.47 149 LYS A O 1
ATOM 721 N N . LEU A 1 94 ? -6.240 71.172 37.576 1.00 15.87 150 LEU A N 1
ATOM 722 C CA . LEU A 1 94 ? -6.808 71.854 38.742 1.00 16.70 150 LEU A CA 1
ATOM 723 C C . LEU A 1 94 ? -7.724 72.995 38.293 1.00 18.33 150 LEU A C 1
ATOM 724 O O . LEU A 1 94 ? -8.822 73.153 38.826 1.00 17.06 150 LEU A O 1
ATOM 732 N N . LEU A 1 95 ? -7.277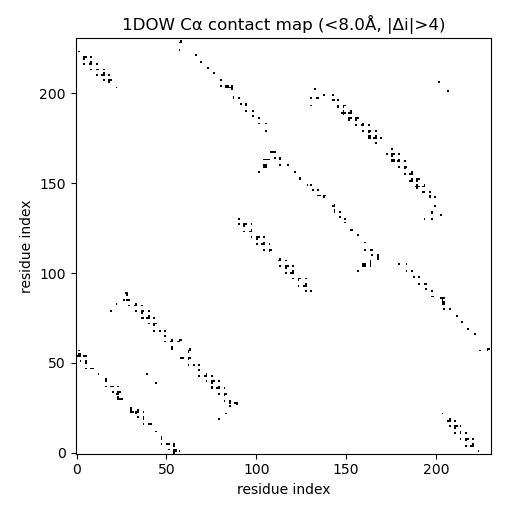 73.795 37.322 1.00 17.53 151 LEU A N 1
ATOM 733 C CA . LEU A 1 95 ? -8.098 74.911 36.840 1.00 19.67 151 LEU A CA 1
ATOM 734 C C . LEU A 1 95 ? -9.414 74.443 36.213 1.00 20.35 151 LEU A C 1
ATOM 735 O O . LEU A 1 95 ? -10.441 75.120 36.327 1.00 19.61 151 LEU A O 1
ATOM 740 N N . VAL A 1 96 ? -9.398 73.286 35.559 1.00 18.36 152 VAL A N 1
ATOM 741 C CA . VAL A 1 96 ? -10.625 72.765 34.972 1.00 20.94 152 VAL A CA 1
ATOM 742 C C . VAL A 1 96 ? -11.600 72.367 36.076 1.00 20.01 152 VAL A C 1
ATOM 743 O O . VAL A 1 96 ? -12.801 72.660 35.983 1.00 18.85 152 VAL A O 1
ATOM 747 N N . GLN A 1 97 ? -11.085 71.739 37.131 1.00 19.10 153 GLN A N 1
ATOM 748 C CA . GLN A 1 97 ? -11.940 71.313 38.243 1.00 18.29 153 GLN A CA 1
ATOM 749 C C . GLN A 1 97 ? -12.426 72.528 39.031 1.00 17.14 153 GLN A C 1
ATOM 750 O O . GLN A 1 97 ? -13.514 72.504 39.592 1.00 16.85 153 GLN A O 1
ATOM 756 N N . LEU A 1 98 ? -11.615 73.581 39.087 1.00 16.54 154 LEU A N 1
ATOM 757 C CA . LEU A 1 98 ? -12.020 74.785 39.797 1.00 16.41 154 LEU A CA 1
ATOM 758 C C . LEU A 1 98 ? -13.221 75.379 39.071 1.00 16.87 154 LEU A C 1
ATOM 759 O O . LEU A 1 98 ? -14.165 75.857 39.705 1.00 17.99 154 LEU A O 1
ATOM 764 N N . LYS A 1 99 ? -13.190 75.329 37.738 1.00 17.25 155 LYS A N 1
ATOM 765 C CA . LYS A 1 99 ? -14.277 75.855 36.906 1.00 17.85 155 LYS A CA 1
ATOM 766 C C . LYS A 1 99 ? -15.544 75.027 37.130 1.00 17.24 155 LYS A C 1
ATOM 767 O O . LYS A 1 99 ? -16.658 75.558 37.142 1.00 16.36 155 LYS A O 1
ATOM 773 N N . VAL A 1 100 ? -15.378 73.720 37.298 1.00 15.28 156 VAL A N 1
ATOM 774 C CA . VAL A 1 100 ? -16.524 72.869 37.556 1.00 17.26 156 VAL A CA 1
ATOM 775 C C . VAL A 1 100 ? -17.192 73.305 38.851 1.00 17.63 156 VAL A C 1
ATOM 776 O O . VAL A 1 100 ? -18.419 73.354 38.929 1.00 18.61 156 VAL A O 1
ATOM 780 N N . VAL A 1 101 ? -16.381 73.605 39.866 1.00 17.80 157 VAL A N 1
ATOM 781 C CA . VAL A 1 101 ? -16.901 74.030 41.161 1.00 17.97 157 VAL A CA 1
ATOM 782 C C . VAL A 1 101 ? -17.511 75.429 41.044 1.00 17.95 157 VAL A C 1
ATOM 783 O O . VAL A 1 101 ? -18.553 75.702 41.627 1.00 17.66 157 VAL A O 1
ATOM 787 N N . GLU A 1 102 ? -16.869 76.311 40.284 1.00 16.97 158 GLU A N 1
ATOM 788 C CA . GLU A 1 102 ? -17.398 77.662 40.100 1.00 17.81 158 GLU A CA 1
ATOM 789 C C . GLU A 1 102 ? -18.778 77.622 39.442 1.00 18.53 158 GLU A C 1
ATOM 790 O O . GLU A 1 102 ? -19.693 78.343 39.840 1.00 16.90 158 GLU A O 1
ATOM 796 N N . ASP A 1 103 ? -18.936 76.767 38.438 1.00 18.62 159 ASP A N 1
ATOM 797 C CA . ASP A 1 103 ? -20.214 76.640 37.756 1.00 19.34 159 ASP A CA 1
ATOM 798 C C . ASP A 1 103 ? -21.259 76.020 38.699 1.00 17.33 159 ASP A C 1
ATOM 799 O O . ASP A 1 103 ? -22.443 76.369 38.646 1.00 16.40 159 ASP A O 1
ATOM 804 N N . GLY A 1 104 ? -20.805 75.110 39.559 1.00 16.62 160 GLY A N 1
ATOM 805 C CA . GLY A 1 104 ? -21.693 74.437 40.494 1.00 17.53 160 GLY A CA 1
ATOM 806 C C . GLY A 1 104 ? -22.195 75.359 41.590 1.00 17.71 160 GLY A C 1
ATOM 807 O O . GLY A 1 104 ? -23.314 75.210 42.081 1.00 17.90 160 GLY A O 1
ATOM 808 N N . ILE A 1 105 ? -21.352 76.308 41.983 1.00 17.07 161 ILE A N 1
ATOM 809 C CA . ILE A 1 105 ? -21.712 77.281 43.003 1.00 16.76 161 ILE A CA 1
ATOM 810 C C . ILE A 1 105 ? -22.799 78.196 42.451 1.00 16.75 161 ILE A C 1
ATOM 811 O O . ILE A 1 105 ? -23.761 78.506 43.151 1.00 15.27 161 ILE A O 1
ATOM 816 N N . LEU A 1 106 ? -22.662 78.614 41.194 1.00 16.22 162 LEU A N 1
ATOM 817 C CA . LEU A 1 106 ? -23.656 79.486 40.597 1.00 18.24 162 LEU A CA 1
ATOM 818 C C . LEU A 1 106 ? -24.988 78.755 40.546 1.00 21.36 162 LEU A C 1
ATOM 819 O O . LEU A 1 106 ? -26.026 79.329 40.892 1.00 20.81 162 LEU A O 1
ATOM 824 N N . LYS A 1 107 ? -24.954 77.482 40.140 1.00 22.18 163 LYS A N 1
ATOM 825 C CA . LYS A 1 107 ? -26.164 76.674 40.053 1.00 24.67 163 LYS A CA 1
ATOM 826 C C . LYS A 1 107 ? -26.816 76.479 41.415 1.00 24.49 163 LYS A C 1
ATOM 827 O O . LYS A 1 107 ? -28.041 76.491 41.516 1.00 26.34 163 LYS A O 1
ATOM 833 N N . LEU A 1 108 ? -26.010 76.299 42.459 1.00 23.57 164 LEU A N 1
ATOM 834 C CA . LEU A 1 108 ? -26.562 76.126 43.803 1.00 23.82 164 LEU A CA 1
ATOM 835 C C . LEU A 1 108 ? -27.250 77.426 44.179 1.00 23.42 164 LEU A C 1
ATOM 836 O O . LEU A 1 108 ? -28.373 77.439 44.669 1.00 23.67 164 LEU A O 1
ATOM 841 N N . ARG A 1 109 ? -26.551 78.525 43.931 1.00 23.24 165 ARG A N 1
ATOM 842 C CA . ARG A 1 109 ? -27.058 79.854 44.228 1.00 24.46 165 ARG A CA 1
ATOM 843 C C . ARG A 1 109 ? -28.426 80.106 43.616 1.00 24.20 165 ARG A C 1
ATOM 844 O O . ARG A 1 109 ? -29.361 80.530 44.302 1.00 25.04 165 ARG A O 1
ATOM 852 N N . ASN A 1 110 ? -28.548 79.811 42.330 1.00 23.42 166 ASN A N 1
ATOM 853 C CA . ASN A 1 110 ? -29.780 80.095 41.612 1.00 23.39 166 ASN A CA 1
ATOM 854 C C . ASN A 1 110 ? -30.831 79.007 41.411 1.00 22.94 166 ASN A C 1
ATOM 855 O O . ASN A 1 110 ? -31.714 79.156 40.561 1.00 22.22 166 ASN A O 1
ATOM 860 N N . ALA A 1 111 ? -30.760 77.930 42.182 1.00 22.97 167 ALA A N 1
ATOM 861 C CA . ALA A 1 111 ? -31.773 76.881 42.065 1.00 23.22 167 ALA A CA 1
ATOM 862 C C . ALA A 1 111 ? -33.133 77.559 42.249 1.00 24.13 167 ALA A C 1
ATOM 863 O O . ALA A 1 111 ? -33.292 78.422 43.124 1.00 21.15 167 ALA A O 1
ATOM 865 N N . GLY A 1 112 ? -34.114 77.160 41.440 1.00 24.41 168 GLY A N 1
ATOM 866 C CA . GLY A 1 112 ? -35.428 77.778 41.510 1.00 26.12 168 GLY A CA 1
ATOM 867 C C . GLY A 1 112 ? -36.431 77.307 42.546 1.00 26.80 168 GLY A C 1
ATOM 868 O O . GLY A 1 112 ? -37.428 77.979 42.777 1.00 28.27 168 GLY A O 1
ATOM 869 N N . ASN A 1 113 ? -36.179 76.160 43.162 1.00 27.85 169 ASN A N 1
ATOM 870 C CA . ASN A 1 113 ? -37.075 75.612 44.165 1.00 29.74 169 ASN A CA 1
ATOM 871 C C . ASN A 1 113 ? -36.256 74.679 45.045 1.00 30.68 169 ASN A C 1
ATOM 872 O O . ASN A 1 113 ? -35.154 74.280 44.670 1.00 31.44 169 ASN A O 1
ATOM 877 N N . GLU A 1 114 ? -36.786 74.331 46.212 1.00 31.10 170 GLU A N 1
ATOM 878 C CA . GLU A 1 114 ? -36.050 73.479 47.138 1.00 32.14 170 GLU A CA 1
ATOM 879 C C . GLU A 1 114 ? -35.657 72.121 46.586 1.00 32.70 170 GLU A C 1
ATOM 880 O O . GLU A 1 114 ? -34.637 71.551 46.976 1.00 33.03 170 GLU A O 1
ATOM 886 N N . GLN A 1 115 ? -36.470 71.599 45.682 1.00 32.17 171 GLN A N 1
ATOM 887 C CA . GLN A 1 115 ? -36.191 70.311 45.077 1.00 32.89 171 GLN A CA 1
ATOM 888 C C . GLN A 1 115 ? -34.874 70.387 44.292 1.00 30.88 171 GLN A C 1
ATOM 889 O O . GLN A 1 115 ? -33.960 69.580 44.491 1.00 27.09 171 GLN A O 1
ATOM 895 N N . ASP A 1 116 ? -34.785 71.363 43.395 1.00 29.75 172 ASP A N 1
ATOM 896 C CA . ASP A 1 116 ? -33.573 71.536 42.603 1.00 28.52 172 ASP A CA 1
ATOM 897 C C . ASP A 1 116 ? -32.388 71.994 43.454 1.00 26.25 172 ASP A C 1
ATOM 898 O O . ASP A 1 116 ? -31.241 71.673 43.149 1.00 25.40 172 ASP A O 1
ATOM 903 N N . LEU A 1 117 ? -32.660 72.740 44.519 1.00 24.56 173 LEU A N 1
ATOM 904 C CA . LEU A 1 117 ? -31.583 73.211 45.383 1.00 23.42 173 LEU A CA 1
ATOM 905 C C . LEU A 1 117 ? -30.884 71.998 45.982 1.00 22.43 173 LEU A C 1
ATOM 906 O O . LEU A 1 117 ? -29.654 71.926 46.002 1.00 23.37 173 LEU A O 1
ATOM 911 N N . GLY A 1 118 ? -31.677 71.041 46.464 1.00 20.34 174 GLY A N 1
ATOM 912 C CA . GLY A 1 118 ? -31.113 69.844 47.056 1.00 21.32 174 GLY A CA 1
ATOM 913 C C . GLY A 1 118 ? -30.294 69.057 46.050 1.00 21.52 174 GLY A C 1
ATOM 914 O O . GLY A 1 118 ? -29.246 68.507 46.396 1.00 22.99 174 GLY A O 1
ATOM 915 N N . ILE A 1 119 ? -30.767 68.999 44.807 1.00 23.28 175 ILE A N 1
ATOM 916 C CA . ILE A 1 119 ? -30.052 68.278 43.754 1.00 25.80 175 ILE A CA 1
ATOM 917 C C . ILE A 1 119 ? -28.762 69.007 43.375 1.00 25.32 175 ILE A C 1
ATOM 918 O O . ILE A 1 119 ? -27.709 68.385 43.251 1.00 26.26 175 ILE A O 1
ATOM 923 N N . GLN A 1 120 ? -28.849 70.321 43.187 1.00 26.13 176 GLN A N 1
ATOM 924 C CA . GLN A 1 120 ? -27.672 71.110 42.845 1.00 26.39 176 GLN A CA 1
ATOM 925 C C . GLN A 1 120 ? -26.656 71.083 43.983 1.00 26.58 176 GLN A C 1
ATOM 926 O O . GLN A 1 120 ? -25.456 71.245 43.753 1.00 26.21 176 GLN A O 1
ATOM 932 N N . TYR A 1 121 ? -27.131 70.882 45.213 1.00 27.34 177 TYR A N 1
ATOM 933 C CA . TYR A 1 121 ? -26.239 70.827 46.371 1.00 26.85 177 TYR A CA 1
ATOM 934 C C . TYR A 1 121 ? -25.517 69.486 46.342 1.00 27.85 177 TYR A C 1
ATOM 935 O O . TYR A 1 121 ? -24.316 69.406 46.586 1.00 26.63 177 TYR A O 1
ATOM 944 N N . LYS A 1 122 ? -26.258 68.425 46.049 1.00 27.93 178 LYS A N 1
ATOM 945 C CA . LYS A 1 122 ? -25.646 67.102 45.944 1.00 29.24 178 LYS A CA 1
ATOM 946 C C . LYS A 1 122 ? -24.699 67.080 44.741 1.00 26.50 178 LYS A C 1
ATOM 947 O O . LYS A 1 122 ? -23.715 66.351 44.733 1.00 27.41 178 LYS A O 1
ATOM 953 N N . ALA A 1 123 ? -24.994 67.883 43.720 1.00 26.36 179 ALA A N 1
ATOM 954 C CA . ALA A 1 123 ? -24.138 67.914 42.526 1.00 24.50 179 ALA A CA 1
ATOM 955 C C . ALA A 1 123 ? -22.834 68.661 42.769 1.00 24.26 179 ALA A C 1
ATOM 956 O O . ALA A 1 123 ? -21.803 68.347 42.172 1.00 24.08 179 ALA A O 1
ATOM 958 N N . LEU A 1 124 ? -22.881 69.647 43.658 1.00 23.32 180 LEU A N 1
ATOM 959 C CA . LEU A 1 124 ? -21.717 70.466 43.956 1.00 22.80 180 LEU A CA 1
ATOM 960 C C . LEU A 1 124 ? -20.757 69.911 45.003 1.00 24.29 180 LEU A C 1
ATOM 961 O O . LEU A 1 124 ? -19.534 69.981 44.838 1.00 22.53 180 LEU A O 1
ATOM 966 N N . LYS A 1 125 ? -21.311 69.355 46.074 1.00 24.90 181 LYS A N 1
ATOM 967 C CA . LYS A 1 125 ? -20.505 68.839 47.170 1.00 26.71 181 LYS A CA 1
ATOM 968 C C . LYS A 1 125 ? -19.336 67.934 46.782 1.00 26.65 181 LYS A C 1
ATOM 969 O O . LYS A 1 125 ? -18.234 68.097 47.303 1.00 26.12 181 LYS A O 1
ATOM 975 N N . PRO A 1 126 ? -19.564 66.951 45.890 1.00 27.19 182 PRO A N 1
ATOM 976 C CA . PRO A 1 126 ? -18.472 66.057 45.480 1.00 27.22 182 PRO A CA 1
ATOM 977 C C . PRO A 1 126 ? -17.370 66.780 44.705 1.00 25.28 182 PRO A C 1
ATOM 978 O O . PRO A 1 126 ? -16.187 66.466 44.857 1.00 25.31 182 PRO A O 1
ATOM 982 N N . GLU A 1 127 ? -17.765 67.737 43.867 1.00 24.39 183 GLU A N 1
ATOM 983 C CA . GLU A 1 127 ? -16.803 68.493 43.069 1.00 22.47 183 GLU A CA 1
ATOM 984 C C . GLU A 1 127 ? -15.933 69.379 43.966 1.00 22.97 183 GLU A C 1
ATOM 985 O O . GLU A 1 127 ? -14.752 69.595 43.678 1.00 21.88 183 GLU A O 1
ATOM 991 N N . VAL A 1 128 ? -16.515 69.892 45.051 1.00 21.16 184 VAL A N 1
ATOM 992 C CA . VAL A 1 128 ? -15.764 70.728 45.987 1.00 20.69 184 VAL A CA 1
ATOM 993 C C . VAL A 1 128 ? -14.716 69.867 46.669 1.00 21.65 184 VAL A C 1
ATOM 994 O O . VAL A 1 128 ? -13.546 70.246 46.775 1.00 20.80 184 VAL A O 1
ATOM 998 N N . ASP A 1 129 ? -15.146 68.695 47.128 1.00 21.84 185 ASP A N 1
ATOM 999 C CA . ASP A 1 129 ? -14.262 67.758 47.794 1.00 24.04 185 ASP A CA 1
ATOM 1000 C C . ASP A 1 129 ? -13.061 67.392 46.928 1.00 23.22 185 ASP A C 1
ATOM 1001 O O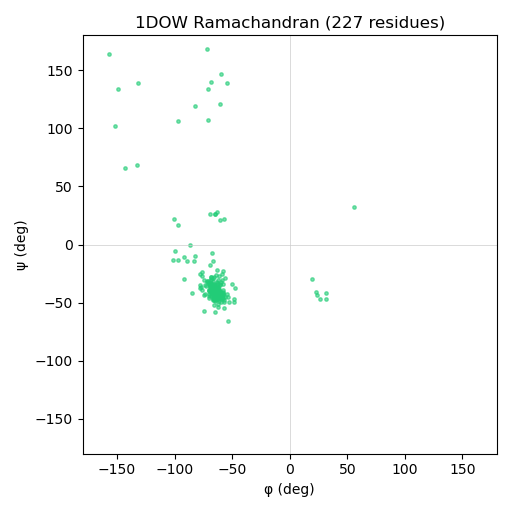 . ASP A 1 129 ? -11.926 67.365 47.406 1.00 22.92 185 ASP A O 1
ATOM 1006 N N . LYS A 1 130 ? -13.313 67.101 45.655 1.00 22.54 186 LYS A N 1
ATOM 1007 C CA . LYS A 1 130 ? -12.234 66.733 44.737 1.00 22.28 186 LYS A CA 1
ATOM 1008 C C . LYS A 1 130 ? -11.290 67.914 44.516 1.00 21.74 186 LYS A C 1
ATOM 1009 O O . LYS A 1 130 ? -10.065 67.775 44.598 1.00 19.44 186 LYS A O 1
ATOM 1015 N N . LEU A 1 131 ? -11.871 69.077 44.241 1.00 20.10 187 LEU A N 1
ATOM 1016 C CA . LEU A 1 131 ? -11.084 70.282 44.035 1.00 19.02 187 LEU A CA 1
ATOM 1017 C C . LEU A 1 131 ? -10.145 70.526 45.212 1.00 19.75 187 LEU A C 1
ATOM 1018 O O . LEU A 1 131 ? -8.975 70.835 45.024 1.00 20.25 187 LEU A O 1
ATOM 1023 N N . ASN A 1 132 ? -10.661 70.390 46.429 1.00 21.02 188 ASN A N 1
ATOM 1024 C CA . ASN A 1 132 ? -9.837 70.614 47.624 1.00 21.32 188 ASN A CA 1
ATOM 1025 C C . ASN A 1 132 ? -8.620 69.702 47.703 1.00 21.85 188 ASN A C 1
ATOM 1026 O O . ASN A 1 132 ? -7.520 70.150 48.032 1.00 22.28 188 ASN A O 1
ATOM 1031 N N . ILE A 1 133 ? -8.819 68.418 47.418 1.00 22.69 189 ILE A N 1
ATOM 1032 C CA . ILE A 1 133 ? -7.716 67.467 47.461 1.00 24.64 189 ILE A CA 1
ATOM 1033 C C . ILE A 1 133 ? -6.654 67.904 46.459 1.00 23.54 189 ILE A C 1
ATOM 1034 O O . ILE A 1 133 ? -5.467 67.939 46.782 1.00 24.91 189 ILE A 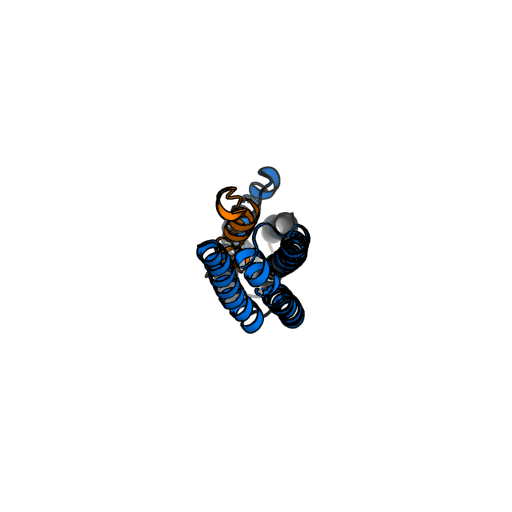O 1
ATOM 1047 N N . ALA A 1 135 ? -6.196 70.952 45.145 1.00 21.87 191 ALA A N 1
ATOM 1048 C CA . ALA A 1 135 ? -5.622 72.239 45.515 1.00 21.00 191 ALA A CA 1
ATOM 1049 C C . ALA A 1 135 ? -4.651 72.093 46.679 1.00 21.85 191 ALA A C 1
ATOM 1050 O O . ALA A 1 135 ? -3.692 72.871 46.792 1.00 19.64 191 ALA A O 1
ATOM 1052 N N . ALA A 1 136 ? -4.903 71.106 47.544 1.00 22.41 192 ALA A N 1
ATOM 1053 C CA . ALA A 1 136 ? -4.026 70.850 48.691 1.00 24.00 192 ALA A CA 1
ATOM 1054 C C . ALA A 1 136 ? -2.700 70.283 48.195 1.00 24.18 192 ALA A C 1
ATOM 1055 O O . ALA A 1 136 ? -1.641 70.622 48.712 1.00 21.15 192 ALA A O 1
ATOM 1057 N N . LYS A 1 137 ? -2.765 69.414 47.188 1.00 26.90 193 LYS A N 1
ATOM 1058 C CA . LYS A 1 137 ? -1.555 68.812 46.625 1.00 28.19 193 LYS A CA 1
ATOM 1059 C C . LYS A 1 137 ? -0.749 69.881 45.896 1.00 28.58 193 LYS A C 1
ATOM 1060 O O . LYS A 1 137 ? 0.476 69.798 45.794 1.00 30.08 193 LYS A O 1
ATOM 1066 N N . ARG A 1 138 ? -1.441 70.895 45.393 1.00 29.13 194 ARG A N 1
ATOM 1067 C CA . ARG A 1 138 ? -0.774 71.978 44.691 1.00 27.92 194 ARG A CA 1
ATOM 1068 C C . ARG A 1 138 ? -0.145 72.907 45.715 1.00 27.07 194 ARG A C 1
ATOM 1069 O O . ARG A 1 138 ? 0.923 73.478 45.497 1.00 26.24 194 ARG A O 1
ATOM 1077 N N . GLN A 1 139 ? -0.815 73.058 46.845 1.00 26.53 195 GLN A N 1
ATOM 1078 C CA . GLN A 1 139 ? -0.306 73.918 47.899 1.00 27.84 195 GLN A CA 1
ATOM 1079 C C . GLN A 1 139 ? 1.043 73.416 48.427 1.00 28.89 195 GLN A C 1
ATOM 1080 O O . GLN A 1 139 ? 1.955 74.202 48.660 1.00 28.49 195 GLN A O 1
ATOM 1086 N N . GLN A 1 140 ? 1.168 72.104 48.606 1.00 30.66 196 GLN A N 1
ATOM 1087 C CA . GLN A 1 140 ? 2.409 71.546 49.137 1.00 31.11 196 GLN A CA 1
ATOM 1088 C C . GLN A 1 140 ? 3.583 71.710 48.177 1.00 30.47 196 GLN A C 1
ATOM 1089 O O . GLN A 1 140 ? 4.739 71.546 48.568 1.00 28.83 196 GLN A O 1
ATOM 1095 N N . GLU A 1 141 ? 3.283 72.041 46.925 1.00 29.39 197 GLU A N 1
ATOM 1096 C CA . GLU A 1 141 ? 4.315 72.249 45.921 1.00 28.83 197 GLU A CA 1
ATOM 1097 C C . GLU A 1 141 ? 4.653 73.727 45.767 1.00 29.25 197 GLU A C 1
ATOM 1098 O O . GLU A 1 141 ? 5.662 74.074 45.159 1.00 29.15 197 GLU A O 1
ATOM 1104 N N . LEU A 1 142 ? 3.818 74.603 46.318 1.00 29.59 198 LEU A N 1
ATOM 1105 C CA . LEU A 1 142 ? 4.076 76.040 46.216 1.00 32.47 198 LEU A CA 1
ATOM 1106 C C . LEU A 1 142 ? 5.269 76.404 47.095 1.00 34.46 198 LEU A C 1
ATOM 1107 O O . LEU A 1 142 ? 5.349 75.969 48.245 1.00 32.63 198 LEU A O 1
ATOM 1112 N N . LYS A 1 143 ? 6.193 77.191 46.547 1.00 37.19 199 LYS A N 1
ATOM 1113 C CA . LYS A 1 143 ? 7.398 77.577 47.274 1.00 40.76 199 LYS A CA 1
ATOM 1114 C C . LYS A 1 143 ? 7.306 78.882 48.059 1.00 42.57 199 LYS A C 1
ATOM 1115 O O . LYS A 1 143 ? 7.971 79.035 49.086 1.00 44.29 199 LYS A O 1
ATOM 1121 N N . ASP A 1 144 ? 6.491 79.822 47.590 1.00 43.55 200 ASP A N 1
ATOM 1122 C CA . ASP A 1 144 ? 6.336 81.092 48.293 1.00 44.60 200 ASP A CA 1
ATOM 1123 C C . ASP A 1 144 ? 5.332 80.921 49.427 1.00 44.72 200 ASP A C 1
ATOM 1124 O O . ASP A 1 144 ? 4.171 80.584 49.189 1.00 44.57 200 ASP A O 1
ATOM 1129 N N . VAL A 1 145 ? 5.781 81.149 50.659 1.00 44.84 201 VAL A N 1
ATOM 1130 C CA . VAL A 1 145 ? 4.911 81.012 51.825 1.00 45.08 201 VAL A CA 1
ATOM 1131 C C . VAL A 1 145 ? 3.687 81.909 51.675 1.00 44.77 201 VAL A C 1
ATOM 1132 O O . VAL A 1 145 ? 2.614 81.616 52.204 1.00 45.02 201 VAL A O 1
ATOM 1136 N N . GLY A 1 146 ? 3.857 83.008 50.951 1.00 43.82 202 GLY A N 1
ATOM 1137 C CA . GLY A 1 146 ? 2.753 83.917 50.738 1.00 43.54 202 GLY A CA 1
ATOM 1138 C C . GLY A 1 146 ? 1.666 83.234 49.935 1.00 42.48 202 GLY A C 1
ATOM 1139 O O . GLY A 1 146 ? 0.528 83.128 50.387 1.00 43.16 202 GLY A O 1
ATOM 1140 N N . ASN A 1 147 ? 2.014 82.756 48.745 1.00 41.21 203 ASN A N 1
ATOM 1141 C CA . ASN A 1 147 ? 1.041 82.087 47.892 1.00 39.64 203 ASN A CA 1
ATOM 1142 C C . ASN A 1 147 ? 0.471 80.854 48.567 1.00 39.16 203 ASN A C 1
ATOM 1143 O O . ASN A 1 147 ? -0.697 80.525 48.388 1.00 38.95 203 ASN A O 1
ATOM 1148 N N . ARG A 1 148 ? 1.302 80.171 49.343 1.00 38.43 204 ARG A N 1
ATOM 1149 C CA . ARG A 1 148 ? 0.870 78.969 50.029 1.00 37.93 204 ARG A CA 1
ATOM 1150 C C . ARG A 1 148 ? -0.240 79.301 51.024 1.00 37.38 204 ARG A C 1
ATOM 1151 O O . ARG A 1 148 ? -1.217 78.557 51.145 1.00 35.37 204 ARG A O 1
ATOM 1159 N N . ASP A 1 149 ? -0.100 80.427 51.722 1.00 36.79 205 ASP A N 1
ATOM 1160 C CA . ASP A 1 149 ? -1.113 80.844 52.692 1.00 37.80 205 ASP A CA 1
ATOM 1161 C C . ASP A 1 149 ? -2.402 81.280 52.001 1.00 36.20 205 ASP A C 1
ATOM 1162 O O . ASP A 1 149 ? -3.499 80.943 52.454 1.00 35.89 205 ASP A O 1
ATOM 1167 N N . GLN A 1 150 ? -2.266 82.039 50.916 1.00 35.36 206 GLN A N 1
ATOM 1168 C CA . GLN A 1 150 ? -3.424 82.497 50.151 1.00 33.93 206 GLN A CA 1
ATOM 1169 C C . GLN A 1 150 ? -4.214 81.265 49.718 1.00 31.44 206 GLN A C 1
ATOM 1170 O O . GLN A 1 150 ? -5.441 81.223 49.822 1.00 28.63 206 GLN A O 1
ATOM 1184 N N . ALA A 1 152 ? -4.173 78.223 51.071 1.00 24.27 208 ALA A N 1
ATOM 1185 C CA . ALA A 1 152 ? -4.750 77.586 52.237 1.00 22.79 208 ALA A CA 1
ATOM 1186 C C . ALA A 1 152 ? -6.025 78.311 52.651 1.00 22.78 208 ALA A C 1
ATOM 1187 O O . ALA A 1 152 ? -7.058 77.681 52.885 1.00 20.55 208 ALA A O 1
ATOM 1189 N N . ALA A 1 153 ? -5.954 79.638 52.711 1.00 22.55 209 ALA A N 1
ATOM 1190 C CA . ALA A 1 153 ? -7.105 80.446 53.110 1.00 23.44 209 ALA A CA 1
ATOM 1191 C C . ALA A 1 153 ? -8.289 80.291 52.158 1.00 23.47 209 ALA A C 1
ATOM 1192 O O . ALA A 1 153 ? -9.432 80.136 52.605 1.00 21.62 209 ALA A O 1
ATOM 1194 N N . ALA A 1 154 ? -8.010 80.314 50.852 1.00 21.32 210 ALA A N 1
ATOM 1195 C CA . ALA A 1 154 ? -9.058 80.191 49.842 1.00 22.42 210 ALA A CA 1
ATOM 1196 C C . ALA A 1 154 ? -9.762 78.839 49.916 1.00 21.62 210 ALA A C 1
ATOM 1197 O O . ALA A 1 154 ? -10.985 78.768 49.792 1.00 22.59 210 ALA A O 1
ATOM 1199 N N . ARG A 1 155 ? -9.000 77.763 50.116 1.00 22.46 211 ARG A N 1
ATOM 1200 C CA . ARG A 1 155 ? -9.594 76.436 50.221 1.00 21.44 211 ARG A CA 1
ATOM 1201 C C . ARG A 1 155 ? -10.528 76.369 51.421 1.00 21.17 211 ARG A C 1
ATOM 1202 O O . ARG A 1 155 ? -11.598 75.765 51.357 1.00 20.82 211 ARG A O 1
ATOM 1210 N N . GLY A 1 156 ? -10.095 76.983 52.518 1.00 21.95 212 GLY A N 1
ATOM 1211 C CA . GLY A 1 156 ? -10.889 76.988 53.735 1.00 21.82 212 GLY A CA 1
ATOM 1212 C C . GLY A 1 156 ? -12.197 77.731 53.535 1.00 22.30 212 GLY A C 1
ATOM 1213 O O . GLY A 1 156 ? -13.250 77.225 53.917 1.00 23.84 212 GLY A O 1
ATOM 1214 N N . ILE A 1 157 ? -12.134 78.923 52.944 1.00 20.83 213 ILE A N 1
ATOM 1215 C CA . ILE A 1 157 ? -13.339 79.711 52.695 1.00 22.57 213 ILE A CA 1
ATOM 1216 C C . ILE A 1 157 ? -14.301 78.914 51.821 1.00 23.00 213 ILE A C 1
ATOM 1217 O O . ILE A 1 157 ? -15.507 78.857 52.085 1.00 22.08 213 ILE A O 1
ATOM 1222 N N . LEU A 1 158 ? -13.765 78.276 50.785 1.00 22.97 214 LEU A N 1
ATOM 1223 C CA . LEU A 1 158 ? -14.595 77.487 49.889 1.00 22.43 214 LEU A CA 1
ATOM 1224 C C . LEU A 1 158 ? -15.320 76.367 50.624 1.00 23.99 214 LEU A C 1
ATOM 1225 O O . LEU A 1 158 ? -16.531 76.194 50.466 1.00 23.62 214 LEU A O 1
ATOM 1230 N N . GLN A 1 159 ? -14.586 75.596 51.422 1.00 24.15 215 GLN A N 1
ATOM 1231 C CA . GLN A 1 159 ? -15.204 74.488 52.137 1.00 25.66 215 GLN A CA 1
ATOM 1232 C C . GLN A 1 159 ? -16.183 74.964 53.194 1.00 25.28 215 GLN A C 1
ATOM 1233 O O . GLN A 1 159 ? -17.253 74.388 53.353 1.00 26.15 215 GLN A O 1
ATOM 1239 N N . LYS A 1 160 ? -15.833 76.034 53.897 1.00 24.48 216 LYS A N 1
ATOM 1240 C CA . LYS A 1 160 ? -16.717 76.539 54.943 1.00 26.20 216 LYS A CA 1
ATOM 1241 C C . LYS A 1 160 ? -18.001 77.154 54.411 1.00 25.11 216 LYS A C 1
ATOM 1242 O O . LYS A 1 160 ? -19.062 77.008 55.012 1.00 26.18 216 LYS A O 1
ATOM 1248 N N . ASN A 1 161 ? -17.915 77.825 53.276 1.00 23.91 217 ASN A N 1
ATOM 1249 C CA . ASN A 1 161 ? -19.079 78.506 52.745 1.00 22.75 217 ASN A CA 1
ATOM 1250 C C . ASN A 1 161 ? -20.049 77.796 51.820 1.00 21.64 217 ASN A C 1
ATOM 1251 O O . ASN A 1 161 ? -21.152 78.300 51.610 1.00 19.35 217 ASN A O 1
ATOM 1256 N N . VAL A 1 162 ? -19.674 76.644 51.269 1.00 20.77 218 VAL A N 1
ATOM 1257 C CA . VAL A 1 162 ? -20.599 75.933 50.398 1.00 21.51 218 VAL A CA 1
ATOM 1258 C C . VAL A 1 162 ? -21.853 75.529 51.180 1.00 22.24 218 VAL A C 1
ATOM 1259 O O . VAL A 1 162 ? -22.979 75.737 50.716 1.00 19.10 218 VAL A O 1
ATOM 1263 N N . PRO A 1 163 ? -21.677 74.953 52.381 1.00 22.62 219 PRO A N 1
ATOM 1264 C CA . PRO A 1 163 ? -22.829 74.548 53.196 1.00 22.95 219 PRO A CA 1
ATOM 1265 C C . PRO A 1 163 ? -23.675 75.775 53.569 1.00 22.68 219 PRO A C 1
ATOM 1266 O O . PRO A 1 163 ? -24.908 75.707 53.621 1.00 22.60 219 PRO A O 1
ATOM 1270 N N . ILE A 1 164 ? -22.996 76.892 53.827 1.00 21.90 220 ILE A N 1
ATOM 1271 C CA . ILE A 1 164 ? -23.667 78.121 54.211 1.00 20.09 220 ILE A CA 1
ATOM 1272 C C . ILE A 1 164 ? -24.465 78.726 53.047 1.00 20.03 220 ILE A C 1
ATOM 1273 O O . ILE A 1 164 ? -25.512 79.330 53.259 1.00 20.44 220 ILE A O 1
ATOM 1278 N N . LEU A 1 165 ? -23.984 78.563 51.817 1.00 18.17 221 LEU A N 1
ATOM 1279 C CA . LEU A 1 165 ? -24.723 79.112 50.685 1.00 17.44 221 LEU A CA 1
ATOM 1280 C C . LEU A 1 165 ? -25.992 78.290 50.503 1.00 17.19 221 LEU A C 1
ATOM 1281 O O . LEU A 1 165 ? -27.031 78.825 50.122 1.00 17.35 221 LEU A O 1
ATOM 1286 N N . TYR A 1 166 ? -25.914 76.991 50.792 1.00 17.37 222 TYR A N 1
ATOM 1287 C CA . TYR A 1 166 ? -27.088 76.129 50.667 1.00 18.98 222 TYR A CA 1
ATOM 1288 C C . TYR A 1 166 ? -28.149 76.642 51.629 1.00 18.87 222 TYR A C 1
ATOM 1289 O O . TYR A 1 166 ? -29.310 76.811 51.258 1.00 19.33 222 TYR A O 1
ATOM 1298 N N . THR A 1 167 ? -27.735 76.883 52.868 1.00 19.83 223 THR A N 1
ATOM 1299 C CA . THR A 1 167 ? -28.641 77.379 53.902 1.00 20.70 223 THR A CA 1
ATOM 1300 C C . THR A 1 167 ? -29.220 78.744 53.526 1.00 20.03 223 THR A C 1
ATOM 1301 O O . THR A 1 167 ? -30.403 79.005 53.751 1.00 19.67 223 THR A O 1
ATOM 1305 N N . ALA A 1 168 ? -28.388 79.615 52.954 1.00 19.80 224 ALA A N 1
ATOM 1306 C CA . ALA A 1 168 ? -28.835 80.945 52.548 1.00 18.35 224 ALA A CA 1
ATOM 1307 C C . ALA A 1 168 ? -29.853 80.881 51.432 1.00 19.37 224 ALA A C 1
ATOM 1308 O O . ALA A 1 168 ? -30.862 81.584 51.477 1.00 20.00 224 ALA A O 1
ATOM 1310 N N . SER A 1 169 ? -29.584 80.054 50.419 1.00 17.92 225 SER A N 1
ATOM 1311 C CA . SER A 1 169 ? -30.495 79.923 49.294 1.00 19.35 225 SER A CA 1
ATOM 1312 C C . SER A 1 169 ? -31.796 79.287 49.751 1.00 19.54 225 SER A C 1
ATOM 1313 O O . SER A 1 169 ? -32.873 79.653 49.297 1.00 21.60 225 SER A O 1
ATOM 1316 N N . GLN A 1 170 ? -31.691 78.331 50.660 1.00 22.16 226 GLN A N 1
ATOM 1317 C CA . GLN A 1 170 ? -32.873 77.672 51.185 1.00 22.82 226 GLN A CA 1
ATOM 1318 C C . GLN A 1 170 ? -33.807 78.713 51.814 1.00 22.91 226 GLN A C 1
ATOM 1319 O O . GLN A 1 170 ? -35.024 78.674 51.612 1.00 22.45 226 GLN A O 1
ATOM 1325 N N . ALA A 1 171 ? -33.236 79.650 52.565 1.00 21.93 227 ALA A N 1
ATOM 1326 C CA . ALA A 1 171 ? -34.030 80.682 53.220 1.00 21.98 227 ALA A CA 1
ATOM 1327 C C . ALA A 1 171 ? -34.733 81.577 52.213 1.00 22.19 227 ALA A C 1
ATOM 1328 O O . ALA A 1 171 ? -35.866 82.013 52.443 1.00 23.47 227 ALA A O 1
ATOM 1330 N N . CYS A 1 172 ? -34.054 81.862 51.102 1.00 22.94 228 CYS A N 1
ATOM 1331 C CA . CYS A 1 172 ? -34.613 82.701 50.047 1.00 22.04 228 CYS A CA 1
ATOM 1332 C C . CYS A 1 172 ? -35.799 82.017 49.394 1.00 23.72 228 CYS A C 1
ATOM 1333 O O . CYS A 1 172 ? -36.783 82.669 49.042 1.00 25.74 228 CYS A O 1
ATOM 1336 N N . LEU A 1 173 ? -35.697 80.702 49.214 1.00 25.90 229 LEU A N 1
ATOM 1337 C CA . LEU A 1 173 ? -36.771 79.946 48.582 1.00 26.32 229 LEU A CA 1
ATOM 1338 C C . LEU A 1 173 ? -37.971 79.795 49.508 1.00 26.05 229 LEU A C 1
ATOM 1339 O O . LEU A 1 173 ? -39.115 79.845 49.060 1.00 26.23 229 LEU A O 1
ATOM 1344 N N . GLN A 1 174 ? -37.701 79.645 50.800 1.00 26.59 230 GLN A N 1
ATOM 1345 C CA . GLN A 1 174 ? -38.754 79.498 51.796 1.00 26.58 230 GLN A CA 1
ATOM 1346 C C . GLN A 1 174 ? -39.436 80.822 52.119 1.00 26.49 230 GLN A C 1
ATOM 1347 O O . GLN A 1 174 ? -40.599 80.849 52.506 1.00 26.57 230 GLN A O 1
ATOM 1353 N N . HIS A 1 175 ? -38.713 81.924 51.948 1.00 26.49 231 HIS A N 1
ATOM 1354 C CA . HIS A 1 175 ? -39.256 83.246 52.239 1.00 25.98 231 HIS A CA 1
ATOM 1355 C C . HIS A 1 175 ? -38.962 84.201 51.085 1.00 27.45 231 HIS A C 1
ATOM 1356 O O . HIS A 1 175 ? -38.190 85.141 51.233 1.00 24.41 231 HIS A O 1
ATOM 1363 N N . PRO A 1 176 ? -39.600 83.972 49.918 1.00 28.79 232 PRO A N 1
ATOM 1364 C CA . PRO A 1 176 ? -39.469 84.746 48.677 1.00 30.35 232 PRO A CA 1
ATOM 1365 C C . PRO A 1 176 ? -39.622 86.266 48.789 1.00 31.50 232 PRO A C 1
ATOM 1366 O O . PRO A 1 176 ? -38.971 87.006 48.050 1.00 32.46 232 PRO A O 1
ATOM 1370 N N . ASP A 1 177 ? -40.480 86.732 49.695 1.00 32.60 233 ASP A N 1
ATOM 1371 C CA . ASP A 1 177 ? -40.714 88.174 49.851 1.00 33.12 233 ASP A CA 1
ATOM 1372 C C . ASP A 1 177 ? -39.761 88.902 50.782 1.00 31.69 233 ASP A C 1
ATOM 1373 O O . ASP A 1 177 ? -39.883 90.116 50.965 1.00 29.76 233 ASP A O 1
ATOM 1378 N N . VAL A 1 178 ? -38.822 88.175 51.378 1.00 29.78 234 VAL A N 1
ATOM 1379 C CA . VAL A 1 178 ? -37.876 88.799 52.298 1.00 27.43 234 VAL A CA 1
ATOM 1380 C C . VAL A 1 178 ? -36.542 89.143 51.623 1.00 25.33 234 VAL A C 1
ATOM 1381 O O . VAL A 1 178 ? -35.713 88.271 51.346 1.00 25.36 234 VAL A O 1
ATOM 1385 N N . ALA A 1 179 ? -36.342 90.431 51.375 1.00 24.91 235 ALA A N 1
ATOM 1386 C CA . ALA A 1 179 ? -35.129 90.917 50.722 1.00 23.83 235 ALA A CA 1
ATOM 1387 C C . ALA A 1 179 ? -33.824 90.619 51.470 1.00 22.56 235 ALA A C 1
ATOM 1388 O O . ALA A 1 179 ? -32.783 90.390 50.846 1.00 22.50 235 ALA A O 1
ATOM 1390 N N . ALA A 1 180 ? -33.867 90.629 52.798 1.00 18.83 236 ALA A N 1
ATOM 1391 C CA . ALA A 1 180 ? -32.660 90.386 53.585 1.00 17.62 236 ALA A CA 1
ATOM 1392 C C . ALA A 1 180 ? -32.013 89.036 53.288 1.00 17.07 236 ALA A C 1
ATOM 1393 O O . ALA A 1 180 ? -30.794 88.909 53.366 1.00 19.21 236 ALA A O 1
ATOM 1395 N N . TYR A 1 181 ? -32.821 88.026 52.980 1.00 16.85 237 TYR A N 1
ATOM 1396 C CA . TYR A 1 181 ? -32.276 86.704 52.674 1.00 18.13 237 TYR A CA 1
ATOM 1397 C C . TYR A 1 181 ? -31.521 86.695 51.356 1.00 18.61 237 TYR A C 1
ATOM 1398 O O . TYR A 1 181 ? -30.527 85.989 51.205 1.00 19.80 237 TYR A O 1
ATOM 1407 N N . LYS A 1 182 ? -32.008 87.457 50.388 1.00 19.52 238 LYS A N 1
ATOM 1408 C CA . LYS A 1 182 ? -31.349 87.512 49.090 1.00 20.17 238 LYS A CA 1
ATOM 1409 C C . LYS A 1 182 ? -30.000 88.205 49.259 1.00 19.63 238 LYS A C 1
ATOM 1410 O O . LYS A 1 182 ? -28.995 87.802 48.653 1.00 20.16 238 LYS A O 1
ATOM 1416 N N . ALA A 1 183 ? -29.975 89.236 50.100 1.00 17.98 239 ALA A N 1
ATOM 1417 C CA . ALA A 1 183 ? -28.745 89.979 50.356 1.00 17.79 239 ALA A CA 1
ATOM 1418 C C . ALA A 1 183 ? -27.724 89.080 51.045 1.00 17.28 239 ALA A C 1
ATOM 1419 O O . ALA A 1 183 ? -26.524 89.168 50.780 1.00 18.38 239 ALA A O 1
ATOM 1421 N N . ASN A 1 184 ? -28.205 88.226 51.946 1.00 17.58 240 ASN A N 1
ATOM 1422 C CA . ASN A 1 184 ? -27.323 87.303 52.645 1.00 16.33 240 ASN A CA 1
ATOM 1423 C C . ASN A 1 184 ? -26.765 86.301 51.625 1.00 18.12 240 ASN A C 1
ATOM 1424 O O . ASN A 1 184 ? -25.554 86.047 51.591 1.00 16.31 240 ASN A O 1
ATOM 1429 N N . ARG A 1 185 ? -27.651 85.739 50.801 1.00 17.77 241 ARG A N 1
ATOM 1430 C CA . ARG A 1 185 ? -27.246 84.791 49.762 1.00 18.96 241 ARG A CA 1
ATOM 1431 C C . ARG A 1 185 ? -26.163 85.425 48.885 1.00 19.40 241 ARG A C 1
ATOM 1432 O O . ARG A 1 185 ? -25.160 84.774 48.563 1.00 19.62 241 ARG A O 1
ATOM 1440 N N . ASP A 1 186 ? -26.333 86.697 48.520 1.00 18.78 242 ASP A N 1
ATOM 1441 C CA . ASP A 1 186 ? -25.335 87.341 47.660 1.00 19.71 242 ASP A CA 1
ATOM 1442 C C . ASP A 1 186 ? -24.013 87.546 48.391 1.00 19.65 242 ASP A C 1
ATOM 1443 O O . ASP A 1 186 ? -22.935 87.454 47.782 1.00 18.58 242 ASP A O 1
ATOM 1448 N N . LEU A 1 187 ? -24.094 87.809 49.693 1.00 17.57 243 LEU A N 1
ATOM 1449 C CA . LEU A 1 187 ? -22.897 88.023 50.502 1.00 17.57 243 LEU A CA 1
ATOM 1450 C C . LEU A 1 187 ? -22.082 86.734 50.570 1.00 16.78 243 LEU A C 1
ATOM 1451 O O . LEU A 1 187 ? -20.855 86.760 50.423 1.00 18.55 243 LEU A O 1
ATOM 1459 N N . ILE A 1 188 ? -22.760 85.609 50.774 1.00 15.52 244 ILE A N 1
ATOM 1460 C CA . ILE A 1 188 ? -22.064 84.322 50.864 1.00 16.40 244 ILE A CA 1
ATOM 1461 C C . ILE A 1 188 ? -21.502 83.973 49.489 1.00 16.34 244 ILE A C 1
ATOM 1462 O O . ILE A 1 188 ? -20.365 83.496 49.376 1.00 15.25 244 ILE A O 1
ATOM 1467 N N . TYR A 1 189 ? -22.294 84.220 48.445 1.00 15.86 245 TYR A N 1
ATOM 1468 C CA . TYR A 1 189 ? -21.845 83.953 47.072 1.00 17.16 245 TYR A CA 1
ATOM 1469 C C . TYR A 1 189 ? -20.566 84.729 46.781 1.00 16.30 245 TYR A C 1
ATOM 1470 O O . TYR A 1 189 ? -19.639 84.207 46.156 1.00 16.00 245 TYR A O 1
ATOM 1479 N N . LYS A 1 190 ? -20.512 85.975 47.238 1.00 16.48 246 LYS A N 1
ATOM 1480 C CA . LYS A 1 190 ? -19.335 86.811 47.037 1.00 17.95 246 LYS A CA 1
ATOM 1481 C C . LYS A 1 190 ? -18.111 86.241 47.741 1.00 19.56 246 LYS A C 1
ATOM 1482 O O . LYS A 1 190 ? -17.014 86.251 47.171 1.00 19.09 246 LYS A O 1
ATOM 1488 N N . GLN A 1 191 ? -18.286 85.747 48.971 1.00 20.42 247 GLN A N 1
ATOM 1489 C CA . GLN A 1 191 ? -17.171 85.155 49.717 1.00 19.62 247 GLN A CA 1
ATOM 1490 C C . GLN A 1 191 ? -16.622 83.955 48.942 1.00 19.98 247 GLN A C 1
ATOM 1491 O O . GLN A 1 191 ? -15.411 83.733 48.897 1.00 18.67 247 GLN A O 1
ATOM 1497 N N . LEU A 1 192 ? -17.529 83.175 48.357 1.00 18.36 248 LEU A N 1
ATOM 1498 C CA . LEU A 1 192 ? -17.167 81.995 47.592 1.00 15.53 248 LEU A CA 1
ATOM 1499 C C . LEU A 1 192 ? -16.430 82.350 46.305 1.00 18.02 248 LEU A C 1
ATOM 1500 O O . LEU A 1 192 ? -15.449 81.694 45.964 1.00 15.51 248 LEU A O 1
ATOM 1505 N N . GLN A 1 193 ? -16.888 83.385 45.598 1.00 18.67 249 GLN A N 1
ATOM 1506 C CA . GLN A 1 193 ? -16.223 83.800 44.362 1.00 20.65 249 GLN A CA 1
ATOM 1507 C C . GLN A 1 193 ? -14.817 84.306 44.645 1.00 22.13 249 GLN A C 1
ATOM 1508 O O . GLN A 1 193 ? -13.905 84.107 43.833 1.00 20.96 249 GLN A O 1
ATOM 1514 N N . GLN A 1 194 ? -14.634 84.962 45.791 1.00 21.18 250 GLN A N 1
ATOM 1515 C CA . GLN A 1 194 ? -13.313 85.453 46.164 1.00 22.05 250 GLN A CA 1
ATOM 1516 C C . GLN A 1 194 ? -12.400 84.268 46.476 1.00 21.17 250 GLN A C 1
ATOM 1517 O O . GLN A 1 194 ? -11.185 84.345 46.292 1.00 22.46 250 GLN A O 1
ATOM 1523 N N . ALA A 1 195 ? -12.976 83.167 46.955 1.00 20.46 251 ALA A N 1
ATOM 1524 C CA . ALA A 1 195 ? -12.173 81.985 47.239 1.00 18.49 251 ALA A CA 1
ATOM 1525 C C . ALA A 1 195 ? -11.797 81.365 45.890 1.00 17.48 251 ALA A C 1
ATOM 1526 O O . ALA A 1 195 ? -10.660 80.942 45.681 1.00 16.80 251 ALA A O 1
ATOM 1528 N N . VAL A 1 196 ? -12.756 81.316 44.970 1.00 15.62 252 VAL A N 1
ATOM 1529 C CA . VAL A 1 196 ? -12.478 80.760 43.652 1.00 17.45 252 VAL A CA 1
ATOM 1530 C C . VAL A 1 196 ? -11.323 81.496 42.973 1.00 17.78 252 VAL A C 1
ATOM 1531 O O . VAL A 1 196 ? -10.385 80.859 42.483 1.00 19.66 252 VAL A O 1
ATOM 1535 N N . THR A 1 197 ? -11.377 82.824 42.942 1.00 18.85 253 THR A N 1
ATOM 1536 C CA . THR A 1 197 ? -10.310 83.581 42.292 1.00 18.94 253 THR A CA 1
ATOM 1537 C C . THR A 1 197 ? -9.005 83.429 43.057 1.00 19.38 253 THR A C 1
ATOM 1538 O O . THR A 1 197 ? -7.922 83.459 42.462 1.00 18.88 253 THR A O 1
ATOM 1542 N N . GLY A 1 198 ? -9.113 83.258 44.371 1.00 15.11 254 GLY A N 1
ATOM 1543 C CA . GLY A 1 198 ? -7.934 83.082 45.198 1.00 17.61 254 GLY A CA 1
ATOM 1544 C C . GLY A 1 198 ? -7.241 81.786 44.829 1.00 17.14 254 GLY A C 1
ATOM 1545 O O . GLY A 1 198 ? -6.012 81.737 44.700 1.00 17.88 254 GLY A O 1
ATOM 1546 N N . ILE A 1 199 ? -8.022 80.728 44.647 1.00 16.70 255 ILE A N 1
ATOM 1547 C CA . ILE A 1 199 ? -7.436 79.451 44.275 1.00 18.09 255 ILE A CA 1
ATOM 1548 C C . ILE A 1 199 ? -6.832 79.547 42.879 1.00 17.19 255 ILE A C 1
ATOM 1549 O O . ILE A 1 199 ? -5.726 79.065 42.641 1.00 18.63 255 ILE A O 1
ATOM 1554 N N . SER A 1 200 ? -7.552 80.189 41.965 1.00 18.21 256 SER A N 1
ATOM 1555 C CA . SER A 1 200 ? -7.090 80.344 40.588 1.00 19.93 256 SER A CA 1
ATOM 1556 C C . SER A 1 200 ? -5.746 81.066 40.468 1.00 21.79 256 SER A C 1
ATOM 1557 O O . SER A 1 200 ? -4.857 80.646 39.723 1.00 20.06 256 SER A O 1
ATOM 1560 N N . ASN A 1 201 ? -5.593 82.151 41.211 1.00 21.42 257 ASN A N 1
ATOM 1561 C CA . ASN A 1 201 ? -4.358 82.906 41.152 1.00 22.72 257 ASN A CA 1
ATOM 1562 C C . ASN A 1 201 ? -3.213 82.258 41.929 1.00 23.44 257 ASN A C 1
ATOM 1563 O O . ASN A 1 201 ? -2.067 82.295 41.484 1.00 24.16 257 ASN A O 1
ATOM 1568 N N . ALA A 1 202 ? -3.518 81.646 43.071 1.00 24.89 258 ALA A N 1
ATOM 1569 C CA . ALA A 1 202 ? -2.486 80.983 43.873 1.00 24.91 258 ALA A CA 1
ATOM 1570 C C . ALA A 1 202 ? -1.954 79.763 43.134 1.00 25.84 258 ALA A C 1
ATOM 1571 O O . ALA A 1 202 ? -0.767 79.445 43.209 1.00 23.21 258 ALA A O 1
ATOM 1573 N N . ALA A 1 203 ? -2.839 79.081 42.414 1.00 24.35 259 ALA A N 1
ATOM 1574 C CA . ALA A 1 203 ? -2.457 77.876 41.681 1.00 26.60 259 ALA A CA 1
ATOM 1575 C C . ALA A 1 203 ? -1.412 78.161 40.614 1.00 27.81 259 ALA A C 1
ATOM 1576 O O . ALA A 1 203 ? -0.574 77.312 40.315 1.00 28.43 259 ALA A O 1
ATOM 1578 N N . GLN A 1 204 ? -1.456 79.368 40.061 1.00 29.38 260 GLN A N 1
ATOM 1579 C CA . GLN A 1 204 ? -0.540 79.770 39.002 1.00 31.81 260 GLN A CA 1
ATOM 1580 C C . GLN A 1 204 ? 0.615 80.638 39.497 1.00 34.10 260 GLN A C 1
ATOM 1581 O O . GLN A 1 204 ? 1.226 81.367 38.714 1.00 35.85 260 GLN A O 1
ATOM 1587 N N . ALA A 1 205 ? 0.918 80.559 40.789 1.00 35.63 261 ALA A N 1
ATOM 1588 C CA . ALA A 1 205 ? 2.003 81.352 41.364 1.00 37.50 261 ALA A CA 1
ATOM 1589 C C . ALA A 1 205 ? 3.082 80.477 42.003 1.00 38.77 261 ALA A C 1
ATOM 1590 O O . ALA A 1 205 ? 3.903 79.920 41.240 1.00 40.45 261 ALA A O 1
ATOM 1592 N N . HIS B 2 1 ? -3.583 59.625 44.311 1.00 41.39 118 HIS B N 1
ATOM 1593 C CA . HIS B 2 1 ? -3.311 59.988 42.886 1.00 41.34 118 HIS B CA 1
ATOM 1594 C C . HIS B 2 1 ? -2.269 61.094 42.793 1.00 38.77 118 HIS B C 1
ATOM 1595 O O . HIS B 2 1 ? -2.603 62.281 42.741 1.00 38.85 118 HIS B O 1
ATOM 1602 N N . PRO B 2 2 ? -0.983 60.714 42.770 1.00 36.06 119 PRO B N 1
ATOM 1603 C CA . PRO B 2 2 ? 0.101 61.693 42.685 1.00 32.61 119 PRO B CA 1
ATOM 1604 C C . PRO B 2 2 ? 0.040 62.556 41.427 1.00 30.00 119 PRO B C 1
ATOM 1605 O O . PRO B 2 2 ? -0.385 62.103 40.357 1.00 26.43 119 PRO B O 1
ATOM 1609 N N . THR B 2 3 ? 0.466 63.805 41.574 1.00 27.30 120 THR B N 1
ATOM 1610 C CA . THR B 2 3 ? 0.485 64.753 40.463 1.00 25.77 120 THR B CA 1
ATOM 1611 C C . THR B 2 3 ? 1.609 64.342 39.511 1.00 24.96 120 THR B C 1
ATOM 1612 O O . THR B 2 3 ? 2.432 63.493 39.859 1.00 24.28 120 THR B O 1
ATOM 1616 N N . ASN B 2 4 ? 1.645 64.924 38.314 1.00 23.03 121 ASN B N 1
ATOM 1617 C CA . ASN B 2 4 ? 2.718 64.595 37.369 1.00 23.84 121 ASN B CA 1
ATOM 1618 C C . ASN B 2 4 ? 4.060 64.986 37.987 1.00 23.37 121 ASN B C 1
ATOM 1619 O O . ASN B 2 4 ? 5.053 64.273 37.843 1.00 22.40 121 ASN B O 1
ATOM 1624 N N . VAL B 2 5 ? 4.086 66.127 38.669 1.00 23.25 122 VAL B N 1
ATOM 1625 C CA . VAL B 2 5 ? 5.303 66.598 39.320 1.00 22.97 122 VAL B CA 1
ATOM 1626 C C . VAL B 2 5 ? 5.844 65.550 40.310 1.00 25.10 122 VAL B C 1
ATOM 1627 O O . VAL B 2 5 ? 7.043 65.237 40.311 1.00 24.26 122 VAL B O 1
ATOM 1631 N N . GLN B 2 6 ? 4.967 65.006 41.150 1.00 24.85 123 GLN B N 1
ATOM 1632 C CA . GLN B 2 6 ? 5.392 63.996 42.119 1.00 25.94 123 GLN B CA 1
ATOM 1633 C C . GLN B 2 6 ? 5.880 62.715 41.446 1.00 25.02 123 GLN B C 1
ATOM 1634 O O . GLN B 2 6 ? 6.860 62.110 41.890 1.00 25.27 123 GLN B O 1
ATOM 1640 N N . ARG B 2 7 ? 5.214 62.311 40.369 1.00 22.64 124 ARG B N 1
ATOM 1641 C CA . ARG B 2 7 ? 5.602 61.101 39.648 1.00 23.11 124 ARG B CA 1
ATOM 1642 C C . ARG B 2 7 ? 6.976 61.227 38.980 1.00 23.11 124 ARG B C 1
ATOM 1643 O O . ARG B 2 7 ? 7.675 60.229 38.799 1.00 21.05 124 ARG B O 1
ATOM 1651 N N . LEU B 2 8 ? 7.366 62.450 38.628 1.00 22.60 125 LEU B N 1
ATOM 1652 C CA . LEU B 2 8 ? 8.653 62.668 37.965 1.00 22.26 125 LEU B CA 1
ATOM 1653 C C . LEU B 2 8 ? 9.747 63.195 38.893 1.00 23.56 125 LEU B C 1
ATOM 1654 O O . LEU B 2 8 ? 10.923 63.177 38.533 1.00 20.61 125 LEU B O 1
ATOM 1659 N N . ALA B 2 9 ? 9.366 63.642 40.087 1.00 22.35 126 ALA B N 1
ATOM 1660 C CA . ALA B 2 9 ? 10.317 64.216 41.039 1.00 24.10 126 ALA B CA 1
ATOM 1661 C C . ALA B 2 9 ? 11.543 63.380 41.393 1.00 23.76 126 ALA B C 1
ATOM 1662 O O . ALA B 2 9 ? 12.670 63.783 41.084 1.00 24.14 126 ALA B O 1
ATOM 1664 N N . GLU B 2 10 ? 11.349 62.238 42.049 1.00 22.46 127 GLU B N 1
ATOM 1665 C CA . GLU B 2 10 ? 12.490 61.401 42.421 1.00 22.40 127 GLU B CA 1
ATOM 1666 C C . GLU B 2 10 ? 13.240 60.846 41.204 1.00 20.90 127 GLU B C 1
ATOM 1667 O O . GLU B 2 10 ? 14.473 60.756 41.213 1.00 19.81 127 GLU B O 1
ATOM 1673 N N . PRO B 2 11 ? 12.512 60.426 40.156 1.00 17.40 128 PRO B N 1
ATOM 1674 C CA . PRO B 2 11 ? 13.208 59.904 38.975 1.00 17.11 128 PRO B CA 1
ATOM 1675 C C . PRO B 2 11 ? 14.138 60.967 38.385 1.00 16.93 128 PRO B C 1
ATOM 1676 O O . PRO B 2 11 ? 15.280 60.679 38.031 1.00 16.78 128 PRO B O 1
ATOM 1680 N N . SER B 2 12 ? 13.639 62.193 38.270 1.00 17.30 129 SER B N 1
ATOM 1681 C CA . SER B 2 12 ? 14.451 63.277 37.727 1.00 18.44 129 SER B CA 1
ATOM 1682 C C . SER B 2 12 ? 15.660 63.487 38.625 1.00 19.14 129 SER B C 1
ATOM 1683 O O . SER B 2 12 ? 16.769 63.690 38.142 1.00 18.68 129 SER B O 1
ATOM 1686 N N . GLN B 2 13 ? 15.458 63.437 39.937 1.00 18.98 130 GLN B N 1
ATOM 1687 C CA . GLN B 2 13 ? 16.572 63.615 40.865 1.00 20.27 130 GLN B CA 1
ATOM 1688 C C . GLN B 2 13 ? 17.627 62.516 40.720 1.00 18.34 130 GLN B C 1
ATOM 1689 O O . GLN B 2 13 ? 18.830 62.795 40.755 1.00 18.97 130 GLN B O 1
ATOM 1703 N N . LEU B 2 15 ? 18.331 60.833 38.075 1.00 14.48 132 LEU B N 1
ATOM 1704 C CA . LEU B 2 15 ? 19.032 61.047 36.812 1.00 13.94 132 LEU B CA 1
ATOM 1705 C C . LEU B 2 15 ? 20.049 62.178 36.961 1.00 14.74 132 LEU B C 1
ATOM 1706 O O . LEU B 2 15 ? 21.192 62.061 36.507 1.00 10.88 132 LEU B O 1
ATOM 1711 N N . LYS B 2 16 ? 19.648 63.263 37.620 1.00 15.79 133 LYS B N 1
ATOM 1712 C CA . LYS B 2 16 ? 20.556 64.390 37.809 1.00 15.42 133 LYS B CA 1
ATOM 1713 C C . LYS B 2 16 ? 21.771 63.973 38.630 1.00 15.82 133 LYS B C 1
ATOM 1714 O O . LYS B 2 16 ? 22.894 64.342 38.305 1.00 15.53 133 LYS B O 1
ATOM 1720 N N . HIS B 2 17 ? 21.559 63.199 39.690 1.00 14.11 134 HIS B N 1
ATOM 1721 C CA . HIS B 2 17 ? 22.682 62.731 40.506 1.00 15.95 134 HIS B CA 1
ATOM 1722 C C . HIS B 2 17 ? 23.619 61.821 39.715 1.00 15.44 134 HIS B C 1
ATOM 1723 O O . HIS B 2 17 ? 24.845 61.930 39.817 1.00 16.45 134 HIS B O 1
ATOM 1730 N N . ALA B 2 18 ? 23.051 60.913 38.926 1.00 15.08 135 ALA B N 1
ATOM 1731 C CA . ALA B 2 18 ? 23.882 59.985 38.164 1.00 13.66 135 ALA B CA 1
ATOM 1732 C C . ALA B 2 18 ? 24.728 60.718 37.133 1.00 14.50 135 ALA B C 1
ATOM 1733 O O . ALA B 2 18 ? 25.867 60.323 36.875 1.00 15.11 135 ALA B O 1
ATOM 1735 N N . VAL B 2 19 ? 24.163 61.759 36.526 1.00 13.79 136 VAL B N 1
ATOM 1736 C CA . VAL B 2 19 ? 24.891 62.564 35.547 1.00 15.85 136 VAL B CA 1
ATOM 1737 C C . VAL B 2 19 ? 26.031 63.285 36.264 1.00 16.14 136 VAL B C 1
ATOM 1738 O O . VAL B 2 19 ? 27.162 63.300 35.784 1.00 15.58 136 VAL B O 1
ATOM 1742 N N . VAL B 2 20 ? 25.739 63.887 37.418 1.00 15.39 137 VAL B N 1
ATOM 1743 C CA . VAL B 2 20 ? 26.790 64.554 38.192 1.00 16.13 137 VAL B CA 1
ATOM 1744 C C . VAL B 2 20 ? 27.920 63.584 38.559 1.00 16.18 137 VAL B C 1
ATOM 1745 O O . VAL B 2 20 ? 29.108 63.921 38.446 1.00 18.11 137 VAL B O 1
ATOM 1749 N N . ASN B 2 21 ? 27.565 62.381 38.996 1.00 16.28 138 ASN B N 1
ATOM 1750 C CA . ASN B 2 21 ? 28.589 61.421 39.380 1.00 16.09 138 ASN B CA 1
ATOM 1751 C C . ASN B 2 21 ? 29.477 61.029 38.206 1.00 16.54 138 ASN B C 1
ATOM 1752 O O . ASN B 2 21 ? 30.686 60.858 38.382 1.00 16.40 138 ASN B O 1
ATOM 1757 N N . LEU B 2 22 ? 28.899 60.881 37.015 1.00 16.20 139 LEU B N 1
ATOM 1758 C CA . LEU B 2 22 ? 29.716 60.518 35.857 1.00 18.48 139 LEU B CA 1
ATOM 1759 C C . LEU B 2 22 ? 30.676 61.658 35.535 1.00 19.30 139 LEU B C 1
ATOM 1760 O O . LEU B 2 22 ? 31.848 61.429 35.219 1.00 20.40 139 LEU B O 1
ATOM 1765 N N . ILE B 2 23 ? 30.183 62.889 35.623 1.00 19.48 140 ILE B N 1
ATOM 1766 C CA . ILE B 2 23 ? 31.029 64.048 35.352 1.00 20.07 140 ILE B CA 1
ATOM 1767 C C . ILE B 2 23 ? 32.145 64.170 36.417 1.00 2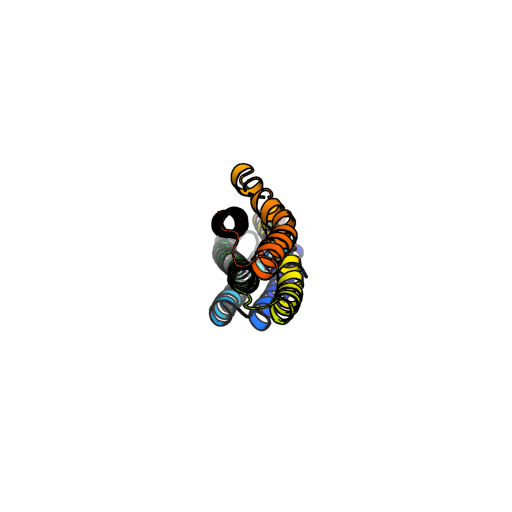0.13 140 ILE B C 1
ATOM 1768 O O . ILE B 2 23 ? 33.275 64.562 36.104 1.00 21.18 140 ILE B O 1
ATOM 1773 N N . ASN B 2 24 ? 31.839 63.799 37.661 1.00 21.34 141 ASN B N 1
ATOM 1774 C CA . ASN B 2 24 ? 32.810 63.852 38.769 1.00 22.16 141 ASN B CA 1
ATOM 1775 C C . ASN B 2 24 ? 33.926 62.803 38.598 1.00 22.61 141 ASN B C 1
ATOM 1776 O O . ASN B 2 24 ? 34.978 62.890 39.233 1.00 21.86 141 ASN B O 1
ATOM 1781 N N . TYR B 2 25 ? 33.687 61.805 37.755 1.00 22.68 142 TYR B N 1
ATOM 1782 C CA . TYR B 2 25 ? 34.669 60.746 37.555 1.00 23.68 142 TYR B CA 1
ATOM 1783 C C . TYR B 2 25 ? 36.037 61.175 37.028 1.00 23.80 142 TYR B C 1
ATOM 1784 O O . TYR B 2 25 ? 36.161 61.757 35.939 1.00 22.04 142 TYR B O 1
ATOM 1793 N N . GLN B 2 26 ? 37.053 60.860 37.824 1.00 23.79 143 GLN B N 1
ATOM 1794 C CA . GLN B 2 26 ? 38.450 61.125 37.507 1.00 25.23 143 GLN B CA 1
ATOM 1795 C C . GLN B 2 26 ? 39.239 60.009 38.179 1.00 24.92 143 GLN B C 1
ATOM 1796 O O . GLN B 2 26 ? 38.989 59.675 39.338 1.00 23.66 143 GLN B O 1
ATOM 1802 N N . ASP B 2 27 ? 40.178 59.417 37.453 1.00 26.66 144 ASP B N 1
ATOM 1803 C CA . ASP B 2 27 ? 41.010 58.357 38.017 1.00 28.10 144 ASP B CA 1
ATOM 1804 C C . ASP B 2 27 ? 42.332 58.410 37.274 1.00 30.43 144 ASP B C 1
ATOM 1805 O O . ASP B 2 27 ? 42.436 57.949 36.136 1.00 29.76 144 ASP B O 1
ATOM 1810 N N . ASP B 2 28 ? 43.342 58.982 37.914 1.00 32.14 145 ASP B N 1
ATOM 1811 C CA . ASP B 2 28 ? 44.637 59.127 37.271 1.00 35.95 145 ASP B CA 1
ATOM 1812 C C . ASP B 2 28 ? 45.366 57.813 37.012 1.00 37.62 145 ASP B C 1
ATOM 1813 O O . ASP B 2 28 ? 46.399 57.790 36.344 1.00 38.84 145 ASP B O 1
ATOM 1818 N N . ALA B 2 29 ? 44.819 56.719 37.526 1.00 38.24 146 ALA B N 1
ATOM 1819 C CA . ALA B 2 29 ? 45.412 55.405 37.307 1.00 40.46 146 ALA B CA 1
ATOM 1820 C C . ALA B 2 29 ? 45.051 54.992 35.882 1.00 41.27 146 ALA B C 1
ATOM 1821 O O . ALA B 2 29 ? 45.740 54.183 35.257 1.00 41.05 146 ALA B O 1
ATOM 1823 N N . GLU B 2 30 ? 43.964 55.566 35.375 1.00 42.69 147 GLU B N 1
ATOM 1824 C CA . GLU B 2 30 ? 43.496 55.281 34.023 1.00 45.50 147 GLU B CA 1
ATOM 1825 C C . GLU B 2 30 ? 44.523 55.710 32.978 1.00 46.16 147 GLU B C 1
ATOM 1826 O O . GLU B 2 30 ? 44.650 55.082 31.925 1.00 45.81 147 GLU B O 1
ATOM 1832 N N . LEU B 2 31 ? 45.247 56.786 33.278 1.00 47.02 148 LEU B N 1
ATOM 1833 C CA . LEU B 2 31 ? 46.263 57.331 32.378 1.00 47.72 148 LEU B CA 1
ATOM 1834 C C . LEU B 2 31 ? 47.196 56.242 31.851 1.00 48.66 148 LEU B C 1
ATOM 1835 O O . LEU B 2 31 ? 47.442 56.152 30.647 1.00 47.74 148 LEU B O 1
ATOM 1840 N N . ALA B 2 32 ? 47.710 55.422 32.763 1.00 49.32 149 ALA B N 1
ATOM 1841 C CA . ALA B 2 32 ? 48.613 54.337 32.399 1.00 50.75 149 ALA B CA 1
ATOM 1842 C C . ALA B 2 32 ? 47.870 53.264 31.604 1.00 51.93 149 ALA B C 1
ATOM 1843 O O . ALA B 2 32 ? 47.761 52.135 32.131 1.00 53.34 149 ALA B O 1
#

Solvent-accessible surface area: 13016 Å² total

Foldseek 3Di:
DLVVVLVVLLVVLVVLLVVLVVCLVPQPPCNVVSVVLSVQLVVLSVLSVLSVVCSVPVVPPVSVVSVVSVVSNVVSVVSNVVSSLSVLVVLLVLLVVLLVLLVQLLDPQALVSNVVSLVVNVVSLVVSLVLLVLLVVDDDVVLSVLCVLNVLQVVLSVVLSVLSNVCRVPVPDPVSNVVNVVSSVSNVSSSVSSNVSSVD/DDDVCVVCPVVVCCVVVVVVVVVDDDVVVVD

Radius of gyration: 26.08 Å; Cα contacts (8 Å, |Δi|>4): 230; chains: 2; bounding box: 89×41×33 Å

Sequence (231 aa):
KAHVLAASVEQATENFLEKGDKIAKESQFLKEELVVAVEDVRKQGDLKSAAGEFADDPCSSVKRGNVRAARALLSAVTRLLILADADVYKLLVQLKVVEDGILKLRNAGNEQDLGIQYKALKPEVDKLNIAAKRQQELKDVGNRDQAAARGILQKNVPILYTASQACLQHPDVAAYKANRDLIYKQLQQAVTGISNAAQAHPTNVQRLAEPSQLKHAVVNLINYQDDAELA

CATH classification: 1.20.120.230

InterPro domains:
  IPR000633 Vinculin, conserved site [PS00663] (178-198)
  IPR001033 Alpha-catenin [PR00805] (12-36)
  IPR001033 Alpha-catenin [PR00805] (110-128)
  IPR001033 Alpha-catenin [PR00805] (129-147)
  IPR001033 Alpha-catenin [PR00805] (305-329)
  IPR001033 Alpha-catenin [PR00805] (373-393)
  IPR001033 Alpha-catenin [PR00805] (494-518)
  IPR001033 Alpha-catenin [PR00805] (609-633)
  IPR001033 Alpha-catenin [PR00805] (711-733)
  IPR001033 Alpha-catenin [PR00805] (775-799)
  IPR001033 Alpha-catenin [PR00805] (855-873)
  IPR006077 Vinculin/alpha-catenin [PF01044] (19-867)
  IPR036723 Alpha-catenin/vinculin-like superfamily [SSF47220] (58-260)
  IPR036723 Alpha-catenin/vinculin-like superfamily [SSF47220] (377-506)
  IPR036723 Alpha-catenin/vinculin-like superfamily [SSF47220] (508-631)
  IPR036723 Alpha-catenin/vinculin-like superfamily [SSF47220] (673-862)

GO terms:
  GO:0051015 actin filament binding (F, IDA)
  GO:0005886 plasma membrane (C, IDA)
  GO:0005912 adherens junction (C, IDA)
  GO:0005915 zonula 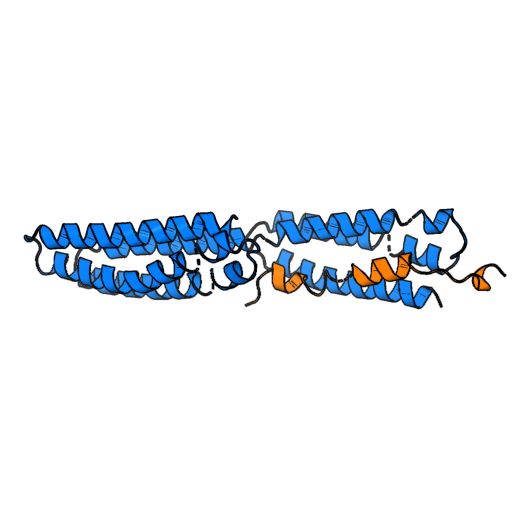adherens (C, IDA)
  GO:0014704 intercalated disc (C, IDA)
  GO:0030027 lamellipodium (C, IDA)
  GO:0042127 regulation of cell population proliferation (P, IGI)
  GO:0045880 positive regulation of smoothened signaling pathway (P, IGI)
  GO:0007406 negative regulation of neuroblast proliferation (P, IGI)
  GO:0043066 negative regulation of apoptotic process (P, IMP)
  GO:0043297 apical junction assembly (P, IMP)
  GO:2000146 negative regulation of cell motility (P, IMP)
  GO:2001045 negative regulation of integrin-mediated signaling pathway (P, IMP)
  GO:2001240 negative regulation of extrinsic apoptotic signaling pathway in absence of ligand (P, IMP)
  GO:2001241 positive regulation of extrinsic apoptotic signaling pathway in absence of ligand (P, IMP)
  GO:0007163 establishment or maintenance of cell polarity (P, IMP)
  GO:0007406 negative regulation of neuroblast proliferation (P, IMP)
  GO:0008104 intracellular protein localization (P, IMP)
  GO:0090136 epithelial cell-cell adhesion (P, IMP)
  GO:0005515 protein binding (F, IPI)

Organism: Mus musculus (NCBI:txid10090)